Protein AF-A0A329WEV6-F1 (afdb_monomer_lite)

Structure (mmCIF, N/CA/C/O backbone):
data_AF-A0A329WEV6-F1
#
_entry.id   AF-A0A329WEV6-F1
#
loop_
_atom_site.group_PDB
_atom_site.id
_atom_site.type_symbol
_atom_site.label_atom_id
_atom_site.label_alt_id
_atom_site.label_comp_id
_atom_site.label_asym_id
_atom_site.label_entity_id
_atom_site.label_seq_id
_atom_site.pdbx_PDB_ins_code
_atom_site.Cartn_x
_atom_site.Cartn_y
_atom_site.Cartn_z
_atom_site.occupancy
_atom_site.B_iso_or_equiv
_atom_site.auth_seq_id
_atom_site.auth_comp_id
_atom_site.auth_asym_id
_atom_site.auth_atom_id
_atom_site.pdbx_PDB_model_num
ATOM 1 N N . MET A 1 1 ? -54.055 11.109 -38.831 1.00 35.78 1 MET A N 1
ATOM 2 C CA . MET A 1 1 ? -53.259 10.806 -40.047 1.00 35.78 1 MET A CA 1
ATOM 3 C C . MET A 1 1 ? -51.794 11.031 -39.690 1.00 35.78 1 MET A C 1
ATOM 5 O O . MET A 1 1 ? -51.410 12.170 -39.523 1.00 35.78 1 MET A O 1
ATOM 9 N N . VAL A 1 2 ? -51.004 10.052 -39.246 1.00 30.16 2 VAL A N 1
ATOM 10 C CA . VAL A 1 2 ? -50.457 8.870 -39.945 1.00 30.16 2 VAL A CA 1
ATOM 11 C C . VAL A 1 2 ? -49.808 9.211 -41.288 1.00 30.16 2 VAL A C 1
ATOM 13 O O . VAL A 1 2 ? -50.503 9.293 -42.294 1.00 30.16 2 VAL A O 1
ATOM 16 N N . LYS A 1 3 ? -48.469 9.271 -41.303 1.00 30.78 3 LYS A N 1
ATOM 17 C CA . LYS A 1 3 ? -47.645 8.549 -42.285 1.00 30.78 3 LYS A CA 1
ATOM 18 C C . LYS A 1 3 ? -46.279 8.189 -41.686 1.00 30.78 3 LYS A C 1
ATOM 20 O O . LYS A 1 3 ? -45.494 9.046 -41.304 1.00 30.78 3 LYS A O 1
ATOM 25 N N . LYS A 1 4 ? -46.072 6.874 -41.586 1.00 32.97 4 LYS A N 1
ATOM 26 C CA . LYS A 1 4 ? -44.847 6.145 -41.235 1.00 32.97 4 LYS A CA 1
ATOM 27 C C . LYS A 1 4 ? -43.880 6.125 -42.428 1.00 32.97 4 LYS A C 1
ATOM 29 O O . LYS A 1 4 ? -44.335 5.884 -43.539 1.00 32.97 4 LYS A O 1
ATOM 34 N N . TYR A 1 5 ? -42.580 6.200 -42.154 1.00 31.97 5 TYR A N 1
ATOM 35 C CA . TYR A 1 5 ? -41.466 5.633 -42.942 1.00 31.97 5 TYR A CA 1
ATOM 36 C C . TYR A 1 5 ? -40.362 5.323 -41.905 1.00 31.97 5 TYR A C 1
ATOM 38 O O . TYR A 1 5 ? -39.965 6.242 -41.206 1.00 31.97 5 TYR A O 1
ATOM 46 N N . SER A 1 6 ? -39.916 4.111 -41.545 1.00 32.28 6 SER A N 1
ATOM 47 C CA . SER A 1 6 ? -39.669 2.801 -42.181 1.00 32.28 6 SER A CA 1
ATOM 48 C C . SER A 1 6 ? -38.543 2.767 -43.219 1.00 32.28 6 SER A C 1
ATOM 50 O O . SER A 1 6 ? -38.786 3.090 -44.380 1.00 32.28 6 SER A O 1
ATOM 52 N N . LYS A 1 7 ? -37.368 2.274 -42.783 1.00 35.06 7 LYS A N 1
ATOM 53 C CA . LYS A 1 7 ? -36.398 1.362 -43.450 1.00 35.06 7 LYS A CA 1
ATOM 54 C C . LYS A 1 7 ? -35.181 1.235 -42.508 1.00 35.06 7 LYS A C 1
ATOM 56 O O . LYS A 1 7 ? -34.434 2.187 -42.367 1.00 35.06 7 LYS A O 1
ATOM 61 N N . GLN A 1 8 ? -35.094 0.237 -41.623 1.00 32.28 8 GLN A N 1
ATOM 62 C CA . GLN A 1 8 ? -34.493 -1.092 -41.846 1.00 32.28 8 GLN A CA 1
ATOM 63 C C . GLN A 1 8 ? -33.241 -1.074 -42.738 1.00 32.28 8 GLN A C 1
ATOM 65 O O . GLN A 1 8 ? -33.315 -1.353 -43.934 1.00 32.28 8 GLN A O 1
ATOM 70 N N . GLU A 1 9 ? -32.083 -0.808 -42.130 1.00 33.50 9 GLU A N 1
ATOM 71 C CA . GLU A 1 9 ? -30.793 -1.216 -42.684 1.00 33.50 9 GLU A CA 1
ATOM 72 C C . GLU A 1 9 ? -30.528 -2.687 -42.353 1.00 33.50 9 GLU A C 1
ATOM 74 O O . GLU A 1 9 ? -30.531 -3.125 -41.202 1.00 33.50 9 GLU A O 1
ATOM 79 N N . LYS A 1 10 ? -30.348 -3.467 -43.418 1.00 34.59 10 LYS A N 1
ATOM 80 C CA . LYS A 1 10 ? -30.048 -4.894 -43.390 1.00 34.59 10 LYS A CA 1
ATOM 81 C C . LYS A 1 10 ? -28.610 -5.108 -42.914 1.00 34.59 10 LYS A C 1
ATOM 83 O O . LYS A 1 10 ? -27.666 -4.785 -43.632 1.00 34.59 10 LYS A O 1
ATOM 88 N N . GLN A 1 11 ? -28.452 -5.745 -41.756 1.00 31.67 11 GLN A N 1
ATOM 89 C CA . GLN A 1 11 ? -27.198 -6.378 -41.353 1.00 31.67 11 GLN A CA 1
ATOM 90 C C . GLN A 1 11 ? -26.818 -7.466 -42.372 1.00 31.67 11 GLN A C 1
ATOM 92 O O . GLN A 1 11 ? -27.572 -8.413 -42.613 1.00 31.67 11 GLN A O 1
ATOM 97 N N . LYS A 1 12 ? -25.636 -7.334 -42.984 1.00 33.09 12 LYS A N 1
ATOM 98 C CA . LYS A 1 12 ? -25.024 -8.394 -43.794 1.00 33.09 12 LYS A CA 1
ATOM 99 C C . LYS A 1 12 ? -24.548 -9.518 -42.867 1.00 33.09 12 LYS A C 1
ATOM 101 O O . LYS A 1 12 ? -23.649 -9.317 -42.056 1.00 33.09 12 LYS A O 1
ATOM 106 N N . LYS A 1 13 ? -25.151 -10.700 -43.020 1.00 31.22 13 LYS A N 1
ATOM 107 C CA . LYS A 1 13 ? -24.721 -11.967 -42.410 1.00 31.22 13 LYS A CA 1
ATOM 108 C C . LYS A 1 13 ? -23.281 -12.297 -42.832 1.00 31.22 13 LYS A C 1
ATOM 110 O O . LYS A 1 13 ? -22.992 -12.334 -44.027 1.00 31.22 13 LYS A O 1
ATOM 115 N N . ARG A 1 14 ? -22.403 -12.566 -41.859 1.00 31.56 14 ARG A N 1
ATOM 116 C CA . ARG A 1 14 ? -21.125 -13.264 -42.080 1.00 31.56 14 ARG A CA 1
ATOM 117 C C . ARG A 1 14 ? -21.387 -14.779 -42.183 1.00 31.56 14 ARG A C 1
ATOM 119 O O . ARG A 1 14 ? -22.268 -15.261 -41.470 1.00 31.56 14 ARG A O 1
ATOM 126 N N . PRO A 1 15 ? -20.676 -15.523 -43.049 1.00 30.44 15 PRO A N 1
ATOM 127 C CA . PRO A 1 15 ? -20.851 -16.967 -43.176 1.00 30.44 15 PRO A CA 1
ATOM 128 C C . PRO A 1 15 ? -20.329 -17.708 -41.940 1.00 30.44 15 PRO A C 1
ATOM 130 O O . PRO A 1 15 ? -19.272 -17.378 -41.405 1.00 30.44 15 PRO A O 1
ATOM 133 N N . SER A 1 16 ? -21.087 -18.721 -41.528 1.00 31.34 16 SER A N 1
ATOM 134 C CA . SER A 1 16 ? -20.763 -19.719 -40.509 1.00 31.34 16 SER A CA 1
ATOM 135 C C . SER A 1 16 ? -19.510 -20.515 -40.879 1.00 31.34 16 SER A C 1
ATOM 137 O O . SER A 1 16 ? -19.467 -21.109 -41.958 1.00 31.34 16 SER A O 1
ATOM 139 N N . GLN A 1 17 ? -18.526 -20.571 -39.979 1.00 30.55 17 GLN A N 1
ATOM 140 C CA . GLN A 1 17 ? -17.447 -21.555 -40.046 1.00 30.55 17 GLN A CA 1
ATOM 141 C C . GLN A 1 17 ? -17.840 -22.810 -39.264 1.00 30.55 17 GLN A C 1
ATOM 143 O O . GLN A 1 17 ? -18.418 -22.741 -38.183 1.00 30.55 17 GLN A O 1
ATOM 148 N N . SER A 1 18 ? -17.580 -23.938 -39.912 1.00 30.25 18 SER A N 1
ATOM 149 C CA . SER A 1 18 ? -17.935 -25.306 -39.564 1.00 30.25 18 SER A CA 1
ATOM 150 C C . SER A 1 18 ? -17.217 -25.822 -38.319 1.00 30.25 18 SER A C 1
ATOM 152 O O . SER A 1 18 ? -16.017 -25.606 -38.159 1.00 30.25 18 SER A O 1
ATOM 154 N N . ASN A 1 19 ? -17.952 -26.592 -37.516 1.00 29.09 19 ASN A N 1
ATOM 155 C CA . ASN A 1 19 ? -17.422 -27.466 -36.476 1.00 29.09 19 ASN A CA 1
ATOM 156 C C . ASN A 1 19 ? -16.459 -28.489 -37.090 1.00 29.09 19 ASN A C 1
ATOM 158 O O . ASN A 1 19 ? -16.897 -29.356 -37.842 1.00 29.09 19 ASN A O 1
ATOM 162 N N . ASN A 1 20 ? -15.181 -28.408 -36.727 1.00 29.09 20 ASN A N 1
ATOM 163 C CA . ASN A 1 20 ? -14.276 -29.548 -36.770 1.00 29.09 20 ASN A CA 1
ATOM 164 C C . ASN A 1 20 ? -13.894 -29.865 -35.328 1.00 29.09 20 ASN A C 1
ATOM 166 O O . ASN A 1 20 ? -13.098 -29.158 -34.713 1.00 29.09 20 ASN A O 1
ATOM 170 N N . THR A 1 21 ? -14.524 -30.904 -34.796 1.00 28.62 21 THR A N 1
ATOM 171 C CA . THR A 1 21 ? -14.133 -31.587 -33.569 1.00 28.62 21 THR A CA 1
ATOM 172 C C . THR A 1 21 ? -12.785 -32.257 -33.829 1.00 28.62 21 THR A C 1
ATOM 174 O O . THR A 1 21 ? -12.677 -33.087 -34.730 1.00 28.62 21 THR A O 1
ATOM 177 N N . VAL A 1 22 ? -11.757 -31.864 -33.083 1.00 30.06 22 VAL A N 1
ATOM 178 C CA . VAL A 1 22 ? -10.505 -32.614 -32.971 1.00 30.06 22 VAL A CA 1
ATOM 179 C C . VAL A 1 22 ? -10.516 -33.195 -31.566 1.00 30.06 22 VAL A C 1
ATOM 181 O O . VAL A 1 22 ? -10.510 -32.445 -30.592 1.00 30.06 22 VAL A O 1
ATOM 184 N N . GLU A 1 23 ? -10.634 -34.516 -31.482 1.00 29.92 23 GLU A N 1
ATOM 185 C CA . GLU A 1 23 ? -10.396 -35.269 -30.254 1.00 29.92 23 GLU A CA 1
ATOM 186 C C . GLU A 1 23 ? -8.912 -35.112 -29.904 1.00 29.92 23 GLU A C 1
ATOM 188 O O . GLU A 1 23 ? -8.042 -35.397 -30.729 1.00 29.92 23 GLU A O 1
ATOM 193 N N . HIS A 1 24 ? -8.634 -34.581 -28.716 1.00 32.16 24 HIS A N 1
ATOM 194 C CA . HIS A 1 24 ? -7.302 -34.567 -28.132 1.00 32.16 24 HIS A CA 1
ATOM 195 C C . HIS A 1 24 ? -7.329 -35.481 -26.914 1.00 32.16 24 HIS A C 1
ATOM 197 O O . HIS A 1 24 ? -8.137 -35.276 -26.010 1.00 32.16 24 HIS A O 1
ATOM 203 N N . ASP A 1 25 ? -6.465 -36.491 -26.956 1.00 31.89 25 ASP A N 1
ATOM 204 C CA . ASP A 1 25 ? -6.211 -37.435 -25.879 1.00 31.89 25 ASP A CA 1
ATOM 205 C C . ASP A 1 25 ? -5.875 -36.681 -24.581 1.00 31.89 25 ASP A C 1
ATOM 207 O O . ASP A 1 25 ? -5.007 -35.803 -24.556 1.00 31.89 25 ASP A O 1
ATOM 211 N N . GLU A 1 26 ? -6.608 -37.003 -23.514 1.00 32.75 26 GLU A N 1
ATOM 212 C CA . GLU A 1 26 ? -6.380 -36.502 -22.160 1.00 32.75 26 GLU A CA 1
ATOM 213 C C . GLU A 1 26 ? -5.089 -37.126 -21.606 1.00 32.75 26 GLU A C 1
ATOM 215 O O . GLU A 1 26 ? -5.100 -38.222 -21.051 1.00 32.75 26 GLU A O 1
ATOM 220 N N . GLU A 1 27 ? -3.957 -36.439 -21.769 1.00 35.06 27 GLU A N 1
ATOM 221 C CA . GLU A 1 27 ? -2.810 -36.636 -20.881 1.00 35.06 27 GLU A CA 1
ATOM 222 C C . GLU A 1 27 ? -3.043 -35.837 -19.591 1.00 35.06 27 GLU A C 1
ATOM 224 O O . GLU A 1 27 ? -3.355 -34.646 -19.634 1.00 35.06 27 GLU A O 1
ATOM 229 N N . ASP A 1 28 ? -2.912 -36.525 -18.454 1.00 36.97 28 ASP A N 1
ATOM 230 C CA . ASP A 1 28 ? -3.138 -36.054 -17.085 1.00 36.97 28 ASP A CA 1
ATOM 231 C C . ASP A 1 28 ? -2.521 -34.669 -16.797 1.00 36.97 28 ASP A C 1
ATOM 233 O O . ASP A 1 28 ? -1.343 -34.531 -16.453 1.00 36.97 28 ASP A O 1
ATOM 237 N N . ILE A 1 29 ? -3.347 -33.623 -16.878 1.00 33.00 29 ILE A N 1
ATOM 238 C CA . ILE A 1 29 ? -3.034 -32.290 -16.355 1.00 33.00 29 ILE A CA 1
ATOM 239 C C . ILE A 1 29 ? -3.432 -32.281 -14.869 1.00 33.00 29 ILE A C 1
ATOM 241 O O . ILE A 1 29 ? -4.598 -32.547 -14.567 1.00 33.00 29 ILE A O 1
ATOM 245 N N . PRO A 1 30 ? -2.522 -31.959 -13.927 1.00 36.28 30 PRO A N 1
ATOM 246 C CA . PRO A 1 30 ? -2.854 -31.888 -12.507 1.00 36.28 30 PRO A CA 1
ATOM 247 C C . PRO A 1 30 ? -4.032 -30.936 -12.252 1.00 36.28 30 PRO A C 1
ATOM 249 O O . PRO A 1 30 ? -4.066 -29.821 -12.776 1.00 36.28 30 PRO A O 1
ATOM 252 N N . ASP A 1 31 ? -4.995 -31.397 -11.450 1.00 35.66 31 ASP A N 1
ATOM 253 C CA . ASP A 1 31 ? -6.270 -30.737 -11.152 1.00 35.66 31 ASP A CA 1
ATOM 254 C C . ASP A 1 31 ? -6.053 -29.292 -10.653 1.00 35.66 31 ASP A C 1
ATOM 256 O O . ASP A 1 31 ? -5.634 -29.035 -9.524 1.00 35.66 31 ASP A O 1
ATOM 260 N N . ASN A 1 32 ? -6.369 -28.323 -11.517 1.00 45.91 32 ASN A N 1
ATOM 261 C CA . ASN A 1 32 ? -6.196 -26.874 -11.334 1.00 45.91 32 ASN A CA 1
ATOM 262 C C . ASN A 1 32 ? -7.063 -26.269 -10.200 1.00 45.91 32 ASN A C 1
ATOM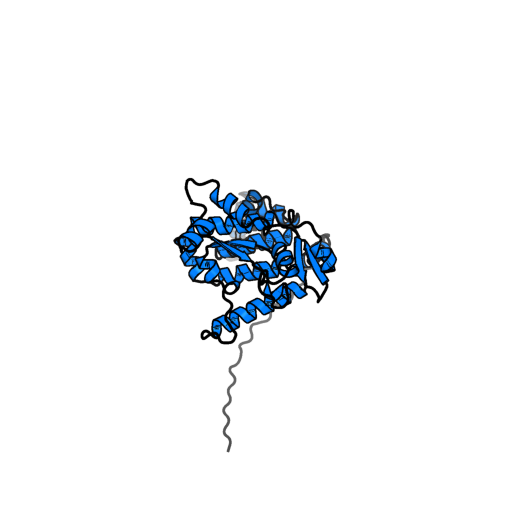 264 O O . ASN A 1 32 ? -7.163 -25.048 -10.053 1.00 45.91 32 ASN A O 1
ATOM 268 N N . LYS A 1 33 ? -7.728 -27.108 -9.398 1.00 35.94 33 LYS A N 1
ATOM 269 C CA . LYS A 1 33 ? -8.556 -26.699 -8.256 1.00 35.94 33 LYS A CA 1
ATOM 270 C C . LYS A 1 33 ? -7.746 -26.214 -7.058 1.00 35.94 33 LYS A C 1
ATOM 272 O O . LYS A 1 33 ? -8.251 -25.379 -6.312 1.00 35.94 33 LYS A O 1
ATOM 277 N N . GLU A 1 34 ? -6.511 -26.678 -6.880 1.00 36.91 34 GLU A N 1
ATOM 278 C CA . GLU A 1 34 ? -5.668 -26.224 -5.764 1.00 36.91 34 GLU A CA 1
ATOM 279 C C . GLU A 1 34 ? -5.184 -24.778 -5.972 1.00 36.91 34 GLU A C 1
ATOM 281 O O . GLU A 1 34 ? -5.236 -23.968 -5.049 1.00 36.91 34 GLU A O 1
ATOM 286 N N . ILE A 1 35 ? -4.868 -24.401 -7.216 1.00 38.81 35 ILE A N 1
ATOM 287 C CA . ILE A 1 35 ? -4.428 -23.043 -7.584 1.00 38.81 35 ILE A CA 1
ATOM 288 C C . ILE A 1 35 ? -5.598 -22.043 -7.549 1.00 38.81 35 ILE A C 1
ATOM 290 O O . ILE A 1 35 ? -5.441 -20.895 -7.134 1.00 38.81 35 ILE A O 1
ATOM 294 N N . MET A 1 36 ? -6.809 -22.474 -7.919 1.00 31.97 36 MET A N 1
ATOM 295 C CA . MET A 1 36 ? -8.004 -21.618 -7.865 1.00 31.97 36 MET A CA 1
ATOM 296 C C . MET A 1 36 ? -8.501 -21.344 -6.436 1.00 31.97 36 MET A C 1
ATOM 298 O O . MET A 1 36 ? -9.168 -20.332 -6.213 1.00 31.97 36 MET A O 1
ATOM 302 N N . ASN A 1 37 ? -8.153 -22.189 -5.460 1.00 34.38 37 ASN A N 1
ATOM 303 C CA . ASN A 1 37 ? -8.462 -21.934 -4.050 1.00 34.38 37 ASN A CA 1
ATOM 304 C C . ASN A 1 37 ? -7.561 -20.851 -3.428 1.00 34.38 37 ASN A C 1
ATOM 306 O O . ASN A 1 37 ? -7.990 -20.180 -2.488 1.00 34.38 37 ASN A O 1
ATOM 310 N N . GLU A 1 38 ? -6.363 -20.607 -3.969 1.00 38.62 38 GLU A N 1
ATOM 311 C CA . GLU A 1 38 ? -5.462 -19.555 -3.471 1.00 38.62 38 GLU A CA 1
ATOM 312 C C . GLU A 1 38 ? -5.869 -18.142 -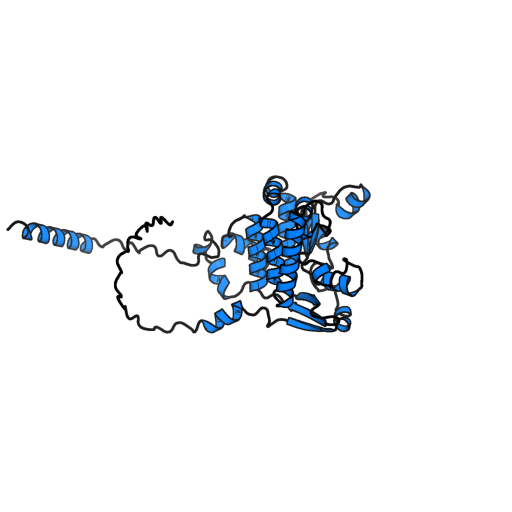3.925 1.00 38.62 38 GLU A C 1
ATOM 314 O O . GLU A 1 38 ? -5.645 -17.173 -3.201 1.00 38.62 38 GLU A O 1
ATOM 319 N N . ILE A 1 39 ? -6.575 -18.008 -5.054 1.00 41.41 39 ILE A N 1
ATOM 320 C CA . ILE A 1 39 ? -7.017 -16.707 -5.602 1.00 41.41 39 ILE A CA 1
ATOM 321 C C . ILE A 1 39 ? -8.184 -16.095 -4.783 1.00 41.41 39 ILE A C 1
ATOM 323 O O . ILE A 1 39 ? -8.513 -14.915 -4.911 1.00 41.41 39 ILE A O 1
ATOM 327 N N . GLY A 1 40 ? -8.798 -16.870 -3.880 1.00 37.88 40 GLY A N 1
ATOM 328 C CA . GLY A 1 40 ? -9.881 -16.433 -2.986 1.00 37.88 40 GLY A CA 1
ATOM 329 C C . GLY A 1 40 ? -9.534 -16.389 -1.492 1.00 37.88 40 GLY A C 1
ATOM 330 O O . GLY A 1 40 ? -10.401 -16.056 -0.682 1.00 37.88 40 GLY A O 1
ATOM 331 N N . ALA A 1 41 ? -8.300 -16.715 -1.095 1.00 40.28 41 ALA A N 1
ATOM 332 C CA . ALA A 1 41 ? -7.957 -17.079 0.287 1.00 40.28 41 ALA A CA 1
ATOM 333 C C . ALA A 1 41 ? -7.740 -15.909 1.274 1.00 40.28 41 ALA A C 1
ATOM 335 O O . ALA A 1 41 ? -7.266 -16.128 2.389 1.00 40.28 41 ALA A O 1
ATOM 336 N N . SER A 1 42 ? -8.143 -14.676 0.946 1.00 45.69 42 SER A N 1
ATOM 337 C CA . SER A 1 42 ? -8.050 -13.531 1.877 1.00 45.69 42 SER A CA 1
ATOM 338 C C . SER A 1 42 ? -8.849 -13.739 3.181 1.00 45.69 42 SER A C 1
ATOM 340 O O . SER A 1 42 ? -8.562 -13.087 4.184 1.00 45.69 42 SER A O 1
ATOM 342 N N . ALA A 1 43 ? -9.814 -14.668 3.208 1.00 45.38 43 ALA A N 1
ATOM 343 C CA . ALA A 1 43 ? -10.602 -14.976 4.403 1.00 45.38 43 ALA A CA 1
ATOM 344 C C . ALA A 1 43 ? -9.912 -15.937 5.396 1.00 45.38 43 ALA A C 1
ATOM 346 O O . ALA A 1 43 ? -10.297 -15.963 6.566 1.00 45.38 43 ALA A O 1
ATOM 347 N N . VAL A 1 44 ? -8.910 -16.718 4.966 1.00 51.69 44 VAL A N 1
ATOM 348 C CA . VAL A 1 44 ? -8.357 -17.835 5.765 1.00 51.69 44 VAL A CA 1
ATOM 349 C C . VAL A 1 44 ? -7.399 -17.351 6.864 1.00 51.69 44 VAL A C 1
ATOM 351 O O . VAL A 1 44 ? -7.294 -17.987 7.908 1.00 51.69 44 VAL A O 1
ATOM 354 N N . ASN A 1 45 ? -6.788 -16.173 6.697 1.00 76.00 45 ASN A N 1
ATOM 355 C CA . ASN A 1 45 ? -5.808 -15.615 7.637 1.00 76.00 45 ASN A CA 1
ATOM 356 C C . ASN A 1 45 ? -6.349 -14.397 8.399 1.00 76.00 45 ASN A C 1
ATOM 358 O O . ASN A 1 45 ? -5.711 -13.344 8.458 1.00 76.00 45 ASN A O 1
ATOM 362 N N . SER A 1 46 ? -7.556 -14.516 8.957 1.00 84.69 46 SER A N 1
ATOM 363 C CA . SER A 1 46 ? -8.143 -13.461 9.785 1.00 84.69 46 SER A CA 1
ATOM 364 C C . SER A 1 46 ? -8.451 -13.936 11.203 1.00 84.69 46 SER A C 1
ATOM 366 O O . SER A 1 46 ? -8.881 -15.066 11.429 1.00 84.69 46 SER A O 1
ATOM 368 N N . LYS A 1 47 ? -8.226 -13.055 12.181 1.00 89.75 47 LYS A N 1
ATOM 369 C CA . LYS A 1 47 ? -8.527 -13.285 13.594 1.00 89.75 47 LYS A CA 1
ATOM 370 C C . LYS A 1 47 ? -9.402 -12.163 14.125 1.00 89.75 47 LYS A C 1
ATOM 372 O O . LYS A 1 47 ? -9.049 -10.989 14.032 1.00 89.75 47 LYS A O 1
ATOM 377 N N . LYS A 1 48 ? -10.512 -12.540 14.751 1.00 91.25 48 LYS A N 1
ATOM 378 C CA . LYS A 1 48 ? -11.389 -11.621 15.478 1.00 91.25 48 LYS A CA 1
ATOM 379 C C . LYS A 1 48 ? -11.027 -11.585 16.956 1.00 91.25 48 LYS A C 1
ATOM 381 O O . LYS A 1 48 ? -10.621 -12.599 17.526 1.00 91.25 48 LYS A O 1
ATOM 386 N N . MET A 1 49 ? -11.173 -10.422 17.574 1.00 92.62 49 MET A N 1
ATOM 387 C CA . MET A 1 49 ? -11.023 -10.240 19.016 1.00 92.62 49 MET A CA 1
ATOM 388 C C . MET A 1 49 ? -11.842 -9.051 19.506 1.00 92.62 49 MET A C 1
ATOM 390 O O . MET A 1 49 ? -12.295 -8.223 18.712 1.00 92.62 49 MET A O 1
ATOM 394 N N . THR A 1 50 ? -12.019 -8.956 20.822 1.00 93.44 50 THR A N 1
ATOM 395 C CA . THR A 1 50 ? -12.682 -7.795 21.412 1.00 93.44 50 THR A CA 1
ATOM 396 C C . THR A 1 50 ? -11.796 -6.555 21.290 1.00 93.44 50 THR A C 1
ATOM 398 O O . THR A 1 50 ? -10.566 -6.646 21.260 1.00 93.44 50 THR A O 1
ATOM 401 N N . VAL A 1 51 ? -12.411 -5.371 21.266 1.00 88.94 51 VAL A N 1
ATOM 402 C CA . VAL A 1 51 ? -11.671 -4.100 21.352 1.00 88.94 51 VAL A CA 1
ATOM 403 C C . VAL A 1 51 ? -10.793 -4.061 22.607 1.00 88.94 51 VAL A C 1
ATOM 405 O O . VAL A 1 51 ? -9.669 -3.571 22.543 1.00 88.94 51 VAL A O 1
ATOM 408 N N . GLN A 1 52 ? -11.268 -4.602 23.732 1.00 90.69 52 GLN A N 1
ATOM 409 C CA . GLN A 1 52 ? -10.507 -4.606 24.979 1.00 90.69 52 GLN A CA 1
ATOM 410 C C . GLN A 1 52 ? -9.228 -5.441 24.856 1.00 90.69 52 GLN A C 1
ATOM 412 O O . GLN A 1 52 ? -8.158 -4.948 25.207 1.00 90.69 52 GLN A O 1
ATOM 417 N N . ASP A 1 53 ? -9.317 -6.650 24.299 1.00 90.06 53 ASP A N 1
ATOM 418 C CA . ASP A 1 53 ? -8.150 -7.508 24.067 1.00 90.06 53 ASP A CA 1
ATOM 419 C C . ASP A 1 53 ? -7.180 -6.851 23.082 1.00 90.06 53 ASP A C 1
ATOM 421 O O . ASP A 1 53 ? -5.974 -6.787 23.323 1.00 90.06 53 ASP A O 1
ATOM 425 N N . PHE A 1 54 ? -7.708 -6.276 22.000 1.00 87.81 54 PHE A N 1
ATOM 426 C CA . PHE A 1 54 ? -6.909 -5.571 21.003 1.00 87.81 54 PHE A CA 1
ATOM 427 C C . PHE A 1 54 ? -6.102 -4.411 21.603 1.00 87.81 54 PHE A C 1
ATOM 429 O O . PHE A 1 54 ? -4.929 -4.227 21.277 1.00 87.81 54 PHE A O 1
ATOM 436 N N . LEU A 1 55 ? -6.692 -3.647 22.528 1.00 87.00 55 LEU A N 1
ATOM 437 C CA . LEU A 1 55 ? -6.018 -2.535 23.204 1.00 87.00 55 LEU A CA 1
ATOM 438 C C . LEU A 1 55 ? -4.842 -2.977 24.091 1.00 87.00 55 LEU A C 1
ATOM 440 O O . LEU A 1 55 ? -3.989 -2.140 24.401 1.00 87.00 55 LEU A O 1
ATOM 444 N N . THR A 1 56 ? -4.789 -4.256 24.478 1.00 86.12 56 THR A N 1
ATOM 445 C CA . THR A 1 56 ? -3.698 -4.847 25.273 1.00 86.12 56 THR A CA 1
ATOM 446 C C . THR A 1 56 ? -2.552 -5.417 24.438 1.00 86.12 56 THR A C 1
ATOM 448 O O . THR A 1 56 ? -1.510 -5.754 24.999 1.00 86.12 56 THR A O 1
ATOM 451 N N . LEU A 1 57 ? -2.703 -5.504 23.109 1.00 80.56 57 LEU A N 1
ATOM 452 C CA . LEU A 1 57 ? -1.636 -5.986 22.233 1.00 80.56 57 LEU A CA 1
ATOM 453 C C . LEU A 1 57 ? -0.413 -5.064 22.286 1.00 80.56 57 LEU A C 1
ATOM 455 O O . LEU A 1 57 ? -0.533 -3.834 22.293 1.00 80.56 57 LEU A O 1
ATOM 459 N N . ASN A 1 58 ? 0.776 -5.672 22.277 1.00 71.12 58 ASN A N 1
ATOM 460 C CA . ASN A 1 58 ? 2.027 -4.934 22.176 1.00 71.12 58 ASN A CA 1
ATOM 461 C C . ASN A 1 58 ? 2.143 -4.299 20.782 1.00 71.12 58 ASN A C 1
ATOM 463 O O . ASN A 1 58 ? 2.231 -4.999 19.776 1.00 71.12 58 ASN A O 1
ATOM 467 N N . LYS A 1 59 ? 2.158 -2.967 20.741 1.00 68.19 59 LYS A N 1
ATOM 468 C CA . LYS A 1 59 ? 2.155 -2.162 19.511 1.00 68.19 59 LYS A CA 1
ATOM 469 C C . LYS A 1 59 ? 3.554 -2.007 18.913 1.00 68.19 59 LYS A C 1
ATOM 471 O O . LYS A 1 59 ? 3.669 -1.685 17.734 1.00 68.19 59 LYS A O 1
ATOM 476 N N . ASP A 1 60 ? 4.597 -2.268 19.699 1.00 56.78 60 ASP A N 1
ATOM 477 C CA . ASP A 1 60 ? 5.988 -1.978 19.332 1.00 56.78 60 ASP A CA 1
ATOM 478 C C . ASP A 1 60 ? 6.517 -2.911 18.231 1.00 56.78 60 ASP A C 1
ATOM 480 O O . ASP A 1 60 ? 7.446 -2.558 17.509 1.00 56.78 60 ASP A O 1
ATOM 484 N N . ASN A 1 61 ? 5.876 -4.070 18.036 1.00 48.88 61 ASN A N 1
ATOM 485 C CA . ASN A 1 61 ? 6.265 -5.067 17.033 1.00 48.88 61 ASN A CA 1
ATOM 486 C C . ASN A 1 61 ? 5.383 -5.067 15.773 1.00 48.88 61 ASN A C 1
ATOM 488 O O . ASN A 1 61 ? 5.579 -5.901 14.892 1.00 48.88 61 ASN A O 1
ATOM 492 N N . ILE A 1 62 ? 4.400 -4.167 15.667 1.00 53.97 62 ILE A N 1
ATOM 493 C CA . ILE A 1 62 ? 3.311 -4.301 14.690 1.00 53.97 62 ILE A CA 1
ATOM 494 C C . ILE A 1 62 ? 3.333 -3.139 13.692 1.00 53.97 62 ILE A C 1
ATOM 496 O O . ILE A 1 62 ? 2.440 -2.304 13.667 1.00 53.97 62 ILE A O 1
ATOM 500 N N . GLY A 1 63 ? 4.357 -3.134 12.835 1.00 46.25 63 GLY A N 1
ATOM 501 C CA . GLY A 1 63 ? 4.380 -2.497 11.510 1.00 46.25 63 GLY A CA 1
ATOM 502 C C . GLY A 1 63 ? 4.114 -0.981 11.396 1.00 46.25 63 GLY A C 1
ATOM 503 O O . GLY A 1 63 ? 3.041 -0.487 11.712 1.00 46.25 63 GLY A O 1
ATOM 504 N N . ALA A 1 64 ? 5.065 -0.276 10.771 1.00 46.38 64 ALA A N 1
ATOM 505 C CA . ALA A 1 64 ? 5.042 1.093 10.218 1.00 46.38 64 ALA A CA 1
ATOM 506 C C . ALA A 1 64 ? 4.664 2.277 11.137 1.00 46.38 64 ALA A C 1
ATOM 508 O O . ALA A 1 64 ? 5.374 3.284 11.149 1.00 46.38 64 ALA A O 1
ATOM 509 N N . HIS A 1 65 ? 3.587 2.211 11.918 1.00 43.72 65 HIS A N 1
ATOM 510 C CA . HIS A 1 65 ? 3.084 3.389 12.635 1.00 43.72 65 HIS A CA 1
ATOM 511 C C . HIS A 1 65 ? 3.856 3.714 13.917 1.00 43.72 65 HIS A C 1
ATOM 513 O O . HIS A 1 65 ? 4.009 4.886 14.256 1.00 43.72 65 HIS A O 1
ATOM 519 N N . GLY A 1 66 ? 4.483 2.720 14.556 1.00 46.88 66 GLY A N 1
ATOM 520 C CA . GLY A 1 66 ? 5.423 2.963 15.663 1.00 46.88 66 GLY A CA 1
ATOM 521 C C . GLY A 1 66 ? 6.625 3.842 15.277 1.00 46.88 66 GLY A C 1
ATOM 522 O O . GLY A 1 66 ? 7.388 4.274 16.135 1.00 46.88 66 GLY A O 1
ATOM 523 N N . TYR A 1 67 ? 6.789 4.141 13.985 1.00 52.72 67 TYR A N 1
ATOM 524 C CA . TYR A 1 67 ? 8.052 4.553 13.409 1.00 52.72 67 TYR A CA 1
ATOM 525 C C . TYR A 1 67 ? 7.920 5.593 12.299 1.00 52.72 67 TYR A C 1
ATOM 527 O O . TYR A 1 67 ? 8.789 5.653 11.442 1.00 52.72 67 TYR A O 1
ATOM 535 N N . ARG A 1 68 ? 6.927 6.496 12.321 1.00 64.62 68 ARG A N 1
ATOM 536 C CA . ARG A 1 68 ? 6.969 7.685 11.435 1.00 64.62 68 ARG A CA 1
ATOM 537 C C . ARG A 1 68 ? 8.344 8.365 11.498 1.00 64.62 68 ARG A C 1
ATOM 539 O O . ARG A 1 68 ? 8.915 8.716 10.469 1.00 64.62 68 ARG A O 1
ATOM 546 N N . GLN A 1 69 ? 8.865 8.516 12.717 1.00 65.19 69 GLN A N 1
ATOM 547 C CA . GLN A 1 69 ? 10.186 9.080 12.946 1.00 65.19 69 GLN A CA 1
ATOM 548 C C . GLN A 1 69 ? 11.302 8.139 12.494 1.00 65.19 69 GLN A C 1
ATOM 550 O O . GLN A 1 69 ? 12.227 8.620 11.863 1.00 65.19 69 GLN A O 1
ATOM 555 N N . ASN A 1 70 ? 11.228 6.830 12.747 1.00 71.81 70 ASN A N 1
ATOM 556 C CA . ASN A 1 70 ? 12.312 5.924 12.349 1.00 71.81 70 ASN A CA 1
ATOM 557 C C . ASN A 1 70 ? 12.354 5.675 10.844 1.00 71.81 70 ASN A C 1
ATOM 559 O O . ASN A 1 70 ? 13.430 5.485 10.301 1.00 71.81 70 ASN A O 1
ATOM 563 N N . GLU A 1 71 ? 11.213 5.698 10.166 1.00 78.56 71 GLU A N 1
ATOM 564 C CA . GLU A 1 71 ? 11.144 5.612 8.715 1.00 78.56 71 GLU A CA 1
ATOM 565 C C . GLU A 1 71 ? 11.667 6.896 8.079 1.00 78.56 71 GLU A C 1
ATOM 567 O O . GLU A 1 71 ? 12.477 6.847 7.160 1.00 78.56 71 GLU A O 1
ATOM 572 N N . SER A 1 72 ? 11.288 8.055 8.626 1.00 74.06 72 SER A N 1
ATOM 573 C CA . SER A 1 72 ? 11.938 9.315 8.273 1.00 74.06 72 SER A CA 1
ATOM 574 C C . SER A 1 72 ? 13.450 9.228 8.522 1.00 74.06 72 SER A C 1
ATOM 576 O O . SER A 1 72 ? 14.234 9.545 7.637 1.00 74.06 72 SER A O 1
ATOM 578 N N . ASP A 1 73 ? 13.884 8.766 9.694 1.00 74.44 73 ASP A N 1
ATOM 579 C CA . ASP A 1 73 ? 15.301 8.657 10.040 1.00 74.44 73 ASP A CA 1
ATOM 580 C C . ASP A 1 73 ? 16.031 7.695 9.092 1.00 74.44 73 ASP A C 1
ATOM 582 O O . ASP A 1 73 ? 17.106 8.045 8.625 1.00 74.44 73 ASP A O 1
ATOM 586 N N . ARG A 1 74 ? 15.435 6.554 8.720 1.00 82.19 74 ARG A N 1
ATOM 587 C CA . ARG A 1 74 ? 15.978 5.593 7.744 1.00 82.19 74 ARG A CA 1
ATOM 588 C C . ARG A 1 74 ? 16.157 6.219 6.364 1.00 82.19 74 ARG A C 1
ATOM 590 O O . ARG A 1 74 ? 17.176 6.001 5.717 1.00 82.19 74 ARG A O 1
ATOM 597 N N . LEU A 1 75 ? 15.169 6.984 5.905 1.00 79.88 75 LEU A N 1
ATOM 598 C CA . LEU A 1 75 ? 15.216 7.637 4.599 1.00 79.88 75 LEU A CA 1
ATOM 599 C C . LEU A 1 75 ? 16.265 8.759 4.558 1.00 79.88 75 LEU A C 1
ATOM 601 O O . LEU A 1 75 ? 16.866 8.990 3.514 1.00 79.88 75 LEU A O 1
ATOM 605 N N . PHE A 1 76 ? 16.512 9.438 5.682 1.00 74.75 76 PHE A N 1
ATOM 606 C CA . PHE A 1 76 ? 17.446 10.566 5.768 1.00 74.75 76 PHE A CA 1
ATOM 607 C C . PHE A 1 76 ? 18.815 10.217 6.391 1.00 74.75 76 PHE A C 1
ATOM 609 O O . PHE A 1 76 ? 19.653 11.108 6.509 1.00 74.75 76 PHE A O 1
ATOM 616 N N . SER A 1 77 ? 19.081 8.966 6.796 1.00 65.38 77 SER A N 1
ATOM 617 C CA . SER A 1 77 ? 20.316 8.602 7.519 1.00 65.38 77 SER A CA 1
ATOM 618 C C . SER A 1 77 ? 21.564 8.471 6.643 1.00 65.38 77 SER A C 1
ATOM 620 O O . SER A 1 77 ? 22.664 8.492 7.187 1.00 65.38 77 SER A O 1
ATOM 622 N N . ASN A 1 78 ? 21.416 8.330 5.321 1.00 54.75 78 ASN A N 1
ATOM 623 C CA . ASN A 1 78 ? 22.531 8.027 4.410 1.00 54.75 78 ASN A CA 1
ATOM 624 C C . ASN A 1 78 ? 22.953 9.185 3.490 1.00 54.75 78 ASN A C 1
ATOM 626 O O . ASN A 1 78 ? 23.881 9.010 2.706 1.00 54.75 78 ASN A O 1
ATOM 630 N N . GLU A 1 79 ? 22.328 10.361 3.583 1.00 52.22 79 GLU A N 1
ATOM 631 C CA . GLU A 1 79 ? 22.724 11.528 2.787 1.00 52.22 79 GLU A CA 1
ATOM 632 C C . GLU A 1 79 ? 23.099 12.705 3.687 1.00 52.22 79 GLU A C 1
ATOM 634 O O . GLU A 1 79 ? 22.312 13.177 4.514 1.00 52.22 79 GLU A O 1
ATOM 639 N N . ASP A 1 80 ? 24.326 13.192 3.502 1.00 44.44 80 ASP A N 1
ATOM 640 C CA . ASP A 1 80 ? 24.830 14.417 4.102 1.00 44.44 80 ASP A CA 1
ATOM 641 C C . ASP A 1 80 ? 23.801 15.558 3.980 1.00 44.44 80 ASP A C 1
ATOM 643 O O . ASP A 1 80 ? 23.532 16.092 2.905 1.00 44.44 80 ASP A O 1
ATOM 647 N N . LYS A 1 81 ? 23.296 16.004 5.136 1.00 45.38 81 LYS A N 1
ATOM 648 C CA . LYS A 1 81 ? 22.644 17.311 5.346 1.00 45.38 81 LYS A CA 1
ATOM 649 C C . LYS A 1 81 ? 21.238 17.522 4.765 1.00 45.38 81 LYS A C 1
ATOM 651 O O . LYS A 1 81 ? 20.871 18.677 4.528 1.00 45.38 81 LYS A O 1
ATOM 656 N N . ILE A 1 82 ? 20.369 16.513 4.702 1.00 49.31 82 ILE A N 1
ATOM 657 C CA . ILE A 1 82 ? 18.927 16.817 4.770 1.00 49.31 82 ILE A CA 1
ATOM 658 C C . ILE A 1 82 ? 18.559 16.980 6.249 1.00 49.31 82 ILE A C 1
ATOM 660 O O . ILE A 1 82 ? 18.321 16.013 6.966 1.00 49.31 82 ILE A O 1
ATOM 664 N N . LEU A 1 83 ? 18.574 18.227 6.740 1.00 45.44 83 LEU A N 1
ATOM 665 C CA . LEU A 1 83 ? 18.068 18.584 8.076 1.00 45.44 83 LEU A CA 1
ATOM 666 C C . LEU A 1 83 ? 16.755 17.841 8.333 1.00 45.44 83 LEU A C 1
ATOM 668 O O . LEU A 1 83 ? 15.864 17.980 7.501 1.00 45.44 83 LEU A O 1
ATOM 672 N N . ARG A 1 84 ? 16.638 17.108 9.459 1.00 53.06 84 ARG A N 1
ATOM 673 C CA . ARG A 1 84 ? 15.399 16.447 9.926 1.00 53.06 84 ARG A CA 1
ATOM 674 C C . ARG A 1 84 ? 14.231 17.421 9.772 1.00 53.06 84 ARG A C 1
ATOM 676 O O . ARG A 1 84 ? 14.016 18.308 10.600 1.00 53.06 84 ARG A O 1
ATOM 683 N N . TYR A 1 85 ? 13.547 17.324 8.638 1.00 53.12 85 TYR A N 1
ATOM 684 C CA . TYR A 1 85 ? 12.819 18.473 8.117 1.00 53.12 85 TYR A CA 1
ATOM 685 C C . TYR A 1 85 ? 11.484 18.617 8.840 1.00 53.12 85 TYR A C 1
ATOM 687 O O . TYR A 1 85 ? 11.000 19.726 9.000 1.00 53.12 85 TYR A O 1
ATOM 695 N N . TYR A 1 86 ? 10.912 17.526 9.352 1.00 49.22 86 TYR A N 1
ATOM 696 C CA . TYR A 1 86 ? 9.587 17.561 9.962 1.00 49.22 86 TYR A CA 1
ATOM 697 C C . TYR A 1 86 ? 9.510 18.506 11.176 1.00 49.22 86 TYR A C 1
ATOM 699 O O . TYR A 1 86 ? 8.656 19.393 11.216 1.00 49.22 86 TYR A O 1
ATOM 707 N N . ASP A 1 87 ? 10.454 18.399 12.114 1.00 52.25 87 ASP A N 1
ATOM 708 C CA . ASP A 1 87 ? 10.464 19.241 13.316 1.00 52.25 87 ASP A CA 1
ATOM 709 C C . ASP A 1 87 ? 10.975 20.654 13.044 1.00 52.25 87 ASP A C 1
ATOM 711 O O . ASP A 1 87 ? 10.472 21.619 13.624 1.00 52.25 87 ASP A O 1
ATOM 715 N N . LYS A 1 88 ? 11.955 20.803 12.145 1.00 49.31 88 LYS A N 1
ATOM 716 C CA . LYS A 1 88 ? 12.504 22.119 11.811 1.00 49.31 88 LYS A CA 1
ATOM 717 C C . LYS A 1 88 ? 11.564 22.928 10.926 1.00 49.31 88 LYS A C 1
ATOM 719 O O . LYS A 1 88 ? 11.375 24.104 11.174 1.00 49.31 88 LYS A O 1
ATOM 724 N N . ALA A 1 89 ? 10.911 22.320 9.947 1.00 56.94 89 ALA A N 1
ATOM 725 C CA . ALA A 1 89 ? 9.978 23.023 9.080 1.00 56.94 89 ALA A CA 1
ATOM 726 C C . ALA A 1 89 ? 8.709 23.433 9.812 1.00 56.94 89 ALA A C 1
ATOM 728 O O . ALA A 1 89 ? 8.254 24.557 9.639 1.00 56.94 89 ALA A O 1
ATOM 729 N N . LYS A 1 90 ? 8.203 22.592 10.721 1.00 55.62 90 LYS A N 1
ATOM 730 C CA . LYS A 1 90 ? 7.107 22.992 11.606 1.00 55.62 90 LYS A CA 1
ATOM 731 C C . LYS A 1 90 ? 7.499 24.179 12.499 1.00 55.62 90 LYS A C 1
ATOM 733 O O . LYS A 1 90 ? 6.671 25.059 12.708 1.00 55.62 90 LYS A O 1
ATOM 738 N N . LYS A 1 91 ? 8.749 24.228 12.983 1.00 58.59 91 LYS A N 1
ATOM 739 C CA . LYS A 1 91 ? 9.303 25.373 13.734 1.00 58.59 91 LYS A CA 1
ATOM 740 C C . LYS A 1 91 ? 9.537 26.613 12.859 1.00 58.59 91 LYS A C 1
ATOM 742 O O . LYS A 1 91 ? 9.272 27.719 13.309 1.00 58.59 91 LYS A O 1
ATOM 747 N N . ASP A 1 92 ? 9.955 26.425 11.611 1.00 60.12 92 ASP A N 1
ATOM 748 C CA . ASP A 1 92 ? 10.293 27.487 10.653 1.00 60.12 92 ASP A CA 1
ATOM 749 C C . ASP A 1 92 ? 9.089 27.918 9.781 1.00 60.12 92 ASP A C 1
ATOM 751 O O . ASP A 1 92 ? 9.253 28.679 8.827 1.00 60.12 92 ASP A O 1
ATOM 755 N N . GLY A 1 93 ? 7.883 27.392 10.037 1.00 58.97 93 GLY A N 1
ATOM 756 C CA . GLY A 1 93 ? 6.680 27.636 9.226 1.00 58.97 93 GLY A CA 1
ATOM 757 C C . GLY A 1 93 ? 6.729 27.064 7.798 1.00 58.97 93 GLY A C 1
ATOM 758 O O . GLY A 1 93 ? 5.897 27.412 6.960 1.00 58.97 93 GLY A O 1
ATOM 759 N N . LYS A 1 94 ? 7.694 26.192 7.497 1.00 64.81 94 LYS A N 1
ATOM 760 C CA . LYS A 1 94 ? 7.856 25.521 6.201 1.00 64.81 94 LYS A CA 1
ATOM 761 C C . LYS A 1 94 ? 7.116 24.176 6.173 1.00 64.81 94 LYS A C 1
ATOM 763 O O . LYS A 1 94 ? 6.841 23.567 7.205 1.00 64.81 94 LYS A O 1
ATOM 768 N N . ARG A 1 95 ? 6.770 23.700 4.974 1.00 65.75 95 ARG A N 1
ATOM 769 C CA . ARG A 1 95 ? 6.015 22.447 4.783 1.00 65.75 95 ARG A CA 1
ATOM 770 C C . ARG A 1 95 ? 6.925 21.261 4.524 1.00 65.75 95 ARG A C 1
ATOM 772 O O . ARG A 1 95 ? 7.825 21.423 3.705 1.00 65.75 95 ARG A O 1
ATOM 779 N N . PRO A 1 96 ? 6.679 20.097 5.153 1.00 72.31 96 PRO A N 1
ATOM 780 C CA . PRO A 1 96 ? 7.510 18.914 4.982 1.00 72.31 96 PRO A CA 1
ATOM 781 C C . PRO A 1 96 ? 7.595 18.458 3.526 1.00 72.31 96 PRO A C 1
ATOM 783 O O . PRO A 1 96 ? 6.624 18.580 2.791 1.00 72.31 96 PRO A O 1
ATOM 786 N N . TYR A 1 97 ? 8.749 17.927 3.111 1.00 78.69 97 TYR A N 1
ATOM 787 C CA . TYR A 1 97 ? 8.883 17.298 1.790 1.00 78.69 97 TYR A CA 1
ATOM 788 C C . TYR A 1 97 ? 8.165 15.950 1.734 1.00 78.69 97 TYR A C 1
ATOM 790 O O . TYR A 1 97 ? 7.544 15.631 0.727 1.00 78.69 97 TYR A O 1
ATOM 798 N N . LEU A 1 98 ? 8.232 15.179 2.821 1.00 80.94 98 LEU A N 1
ATOM 799 C CA . LEU A 1 98 ? 7.562 13.893 2.968 1.00 80.94 98 LEU A CA 1
ATOM 800 C C . LEU A 1 98 ? 6.549 13.949 4.112 1.00 80.94 98 LEU A C 1
ATOM 802 O O . LEU A 1 98 ? 6.813 14.537 5.164 1.00 80.94 98 LEU A O 1
ATOM 806 N N . THR A 1 99 ? 5.400 13.319 3.924 1.00 82.44 99 THR A N 1
ATOM 807 C CA . THR A 1 99 ? 4.347 13.220 4.931 1.00 82.44 99 THR A CA 1
ATOM 808 C C . THR A 1 99 ? 3.818 11.797 5.017 1.00 82.44 99 THR A C 1
ATOM 810 O O . THR A 1 99 ? 3.934 11.021 4.077 1.00 82.44 99 THR A O 1
ATOM 813 N N . SER A 1 100 ? 3.246 11.451 6.167 1.00 83.25 100 SER A N 1
ATOM 814 C CA . SER A 1 100 ? 2.723 10.109 6.407 1.00 83.25 100 SER A CA 1
ATOM 815 C C . SER A 1 100 ? 1.436 9.907 5.611 1.00 83.25 100 SER A C 1
ATOM 817 O O . SER A 1 100 ? 0.412 10.520 5.927 1.00 83.25 100 SER A O 1
ATOM 819 N N . GLU A 1 101 ? 1.485 9.043 4.606 1.00 86.62 101 GLU A N 1
ATOM 820 C CA . GLU A 1 101 ? 0.307 8.525 3.927 1.00 86.62 101 GLU A CA 1
ATOM 821 C C . GLU A 1 101 ? -0.287 7.399 4.767 1.00 86.62 101 GLU A C 1
ATOM 823 O O . GLU A 1 101 ? 0.428 6.514 5.230 1.00 86.62 101 GLU A O 1
ATOM 828 N N . HIS A 1 102 ? -1.601 7.438 4.977 1.00 84.88 102 HIS A N 1
ATOM 829 C CA . HIS A 1 102 ? -2.331 6.338 5.603 1.00 84.88 102 HIS A CA 1
ATOM 830 C C . HIS A 1 102 ? -3.363 5.901 4.595 1.00 84.88 102 HIS A C 1
ATOM 832 O O . HIS A 1 102 ? -4.354 6.596 4.370 1.00 84.88 102 HIS A O 1
ATOM 838 N N . THR A 1 103 ? -3.086 4.765 3.976 1.00 87.38 103 THR A N 1
ATOM 839 C CA . THR A 1 103 ? -3.809 4.359 2.771 1.00 87.38 103 THR A CA 1
ATOM 840 C C . THR A 1 103 ? -5.278 4.091 3.041 1.00 87.38 103 THR A C 1
ATOM 842 O O . THR A 1 103 ? -6.108 4.385 2.190 1.00 87.38 103 THR A O 1
ATOM 845 N N . ILE A 1 104 ? -5.621 3.602 4.233 1.00 86.38 104 ILE A N 1
ATOM 846 C CA . ILE A 1 104 ? -7.004 3.417 4.664 1.00 86.38 104 ILE A CA 1
ATOM 847 C C . ILE A 1 104 ? -7.434 4.616 5.508 1.00 86.38 104 ILE A C 1
ATOM 849 O O . ILE A 1 104 ? -6.771 4.997 6.478 1.00 86.38 104 ILE A O 1
ATOM 853 N N . LEU A 1 105 ? -8.582 5.197 5.160 1.00 83.81 105 LEU A N 1
ATOM 854 C CA . LEU A 1 105 ? -9.150 6.318 5.900 1.00 83.81 105 LEU A CA 1
ATOM 855 C C . LEU A 1 105 ? -9.461 5.930 7.352 1.00 83.81 105 LEU A C 1
ATOM 857 O O . LEU A 1 105 ? -10.197 4.983 7.619 1.00 83.81 105 LEU A O 1
ATOM 861 N N . ASN A 1 106 ? -8.990 6.732 8.310 1.00 78.81 106 ASN A N 1
ATOM 862 C CA . ASN A 1 106 ? -9.307 6.516 9.726 1.00 78.81 106 ASN A CA 1
ATOM 863 C C . ASN A 1 106 ? -10.817 6.574 9.998 1.00 78.81 106 ASN A C 1
ATOM 865 O O . ASN A 1 106 ? -11.323 5.809 10.805 1.00 78.81 106 ASN A O 1
ATOM 869 N N . SER A 1 107 ? -11.555 7.437 9.291 1.00 76.25 107 SER A N 1
ATOM 870 C CA . SER A 1 107 ? -13.021 7.470 9.373 1.00 76.25 107 SER A CA 1
ATOM 871 C C . SER A 1 107 ? -13.662 6.139 8.980 1.00 76.25 107 SER A C 1
ATOM 873 O O . SER A 1 107 ? -14.723 5.815 9.494 1.00 76.25 107 SER A O 1
ATOM 875 N N . ILE A 1 108 ? -13.024 5.344 8.124 1.00 81.69 108 ILE A N 1
ATOM 876 C CA . ILE A 1 108 ? -13.485 3.993 7.812 1.00 81.69 108 ILE A CA 1
ATOM 877 C C . ILE A 1 108 ? -13.049 3.004 8.900 1.00 81.69 108 ILE A C 1
ATOM 879 O O . ILE A 1 108 ? -13.856 2.189 9.333 1.00 81.69 108 ILE A O 1
ATOM 883 N N . LEU A 1 109 ? -11.816 3.110 9.409 1.00 79.31 109 LEU A N 1
ATOM 884 C CA . LEU A 1 109 ? -11.308 2.213 10.459 1.00 79.31 109 LEU A CA 1
ATOM 885 C C . LEU A 1 109 ? -12.073 2.319 11.787 1.00 79.31 109 LEU A C 1
ATOM 887 O O . LEU A 1 109 ? -12.179 1.324 12.498 1.00 79.31 109 LEU A O 1
ATOM 891 N N . VAL A 1 110 ? -12.571 3.511 12.134 1.00 77.69 110 VAL A N 1
ATOM 892 C CA . VAL A 1 110 ? -13.200 3.814 13.434 1.00 77.69 110 VAL A CA 1
ATOM 893 C C . VAL A 1 110 ? -14.513 4.598 13.320 1.00 77.69 110 VAL A C 1
ATOM 895 O O . VAL A 1 110 ? -14.768 5.507 14.108 1.00 77.69 110 VAL A O 1
ATOM 898 N N . ASN A 1 111 ? -15.369 4.255 12.353 1.00 76.19 111 ASN A N 1
ATOM 899 C CA . ASN A 1 111 ? -16.748 4.765 12.245 1.00 76.19 111 ASN A CA 1
ATOM 900 C C . ASN A 1 111 ? -16.863 6.299 12.363 1.00 76.19 111 ASN A C 1
ATOM 902 O O . ASN A 1 111 ? -17.488 6.841 13.272 1.00 76.19 111 ASN A O 1
ATOM 906 N N . ASN A 1 112 ? -16.245 7.005 11.420 1.00 76.25 112 ASN A N 1
ATOM 907 C CA . ASN A 1 112 ? -16.175 8.462 11.301 1.00 76.25 112 ASN A CA 1
ATOM 908 C C . ASN A 1 112 ? -15.409 9.196 12.412 1.00 76.25 112 ASN A C 1
ATOM 910 O O . ASN A 1 112 ? -15.366 10.429 12.402 1.00 76.25 112 ASN A O 1
ATOM 914 N N . ALA A 1 113 ? -14.732 8.488 13.322 1.00 76.75 113 ALA A N 1
ATOM 915 C CA . ALA A 1 113 ? -13.900 9.152 14.316 1.00 76.75 113 ALA A CA 1
ATOM 916 C C . ALA A 1 113 ? -12.682 9.852 13.664 1.00 76.75 113 ALA A C 1
ATOM 918 O O . ALA A 1 113 ? -12.037 9.306 12.755 1.00 76.75 113 ALA A O 1
ATOM 919 N N . PRO A 1 114 ? -12.329 11.070 14.118 1.00 75.62 114 PRO A N 1
ATOM 920 C CA . PRO A 1 114 ? -11.078 11.711 13.735 1.00 75.62 114 PRO A CA 1
ATOM 921 C C . PRO A 1 114 ? -9.858 10.893 14.171 1.00 75.62 114 PRO A C 1
ATOM 923 O O . PRO A 1 114 ? -9.904 10.136 15.143 1.00 75.62 114 PRO A O 1
ATOM 926 N N . ARG A 1 115 ? -8.733 11.097 13.478 1.00 71.81 115 ARG A N 1
ATOM 927 C CA . ARG A 1 115 ? -7.453 10.484 13.859 1.00 71.81 115 ARG A CA 1
ATOM 928 C C . ARG A 1 115 ? -7.076 10.870 15.283 1.00 71.81 115 ARG A C 1
ATOM 930 O O . ARG A 1 115 ? -7.238 12.022 15.680 1.00 71.81 115 ARG A O 1
ATOM 937 N N . GLY A 1 116 ? -6.592 9.895 16.047 1.00 72.25 116 GLY A N 1
ATOM 938 C CA . GLY A 1 116 ? -6.168 10.091 17.432 1.00 72.25 116 GLY A CA 1
ATOM 939 C C . GLY A 1 116 ? -7.260 10.519 18.425 1.00 72.25 116 GLY A C 1
ATOM 940 O O . GLY A 1 116 ? -6.912 10.824 19.566 1.00 72.25 116 GLY A O 1
ATOM 941 N N . ALA A 1 117 ? -8.543 10.532 18.034 1.00 79.94 117 ALA A N 1
ATOM 942 C CA . ALA A 1 117 ? -9.636 11.036 18.871 1.00 79.94 117 ALA A CA 1
ATOM 943 C C . ALA A 1 117 ? -9.845 10.218 20.155 1.00 79.94 117 ALA A C 1
ATOM 945 O O . ALA A 1 117 ? -10.170 10.768 21.202 1.00 79.94 117 ALA A O 1
ATOM 946 N N . ASN A 1 118 ? -9.642 8.902 20.087 1.00 82.88 118 ASN A N 1
ATOM 947 C CA . ASN A 1 118 ? -9.761 7.993 21.224 1.00 82.88 118 ASN A CA 1
ATOM 948 C C . ASN A 1 118 ? -8.662 6.916 21.177 1.00 82.88 118 ASN A C 1
ATOM 950 O O . ASN A 1 118 ? -7.907 6.822 20.205 1.00 82.88 118 ASN A O 1
ATOM 954 N N . ASN A 1 119 ? -8.540 6.122 22.247 1.00 82.44 119 ASN A N 1
ATOM 955 C CA . ASN A 1 119 ? -7.471 5.127 22.363 1.00 82.44 119 ASN A CA 1
ATOM 956 C C . ASN A 1 119 ? -7.547 4.086 21.235 1.00 82.44 119 ASN A C 1
ATOM 958 O O . ASN A 1 119 ? -6.541 3.825 20.586 1.00 82.44 119 ASN A O 1
ATOM 962 N N . ILE A 1 120 ? -8.745 3.580 20.924 1.00 83.06 120 ILE A N 1
ATOM 963 C CA . ILE A 1 120 ? -8.936 2.604 19.842 1.00 83.06 120 ILE A CA 1
ATOM 964 C C . ILE A 1 120 ? -8.557 3.166 18.466 1.00 83.06 120 ILE A C 1
ATOM 966 O O . ILE A 1 120 ? -7.914 2.463 17.698 1.00 83.06 120 ILE A O 1
ATOM 970 N N . SER A 1 121 ? -8.823 4.449 18.191 1.00 80.56 121 SER A N 1
ATOM 971 C CA . SER A 1 121 ? -8.353 5.118 16.967 1.00 80.56 121 SER A CA 1
ATOM 972 C C . SER A 1 121 ? -6.834 5.101 16.885 1.00 80.56 121 SER A C 1
ATOM 974 O O . SER A 1 121 ? -6.295 4.728 15.856 1.00 80.56 121 SER A O 1
ATOM 976 N N . LYS A 1 122 ? -6.132 5.446 17.973 1.00 79.06 122 LYS A N 1
ATOM 977 C CA . LYS A 1 122 ? -4.660 5.447 17.996 1.00 79.06 122 LYS A CA 1
ATOM 978 C C . LYS A 1 122 ? -4.084 4.053 17.750 1.00 79.06 122 LYS A C 1
ATOM 980 O O . LYS A 1 122 ? -3.103 3.928 17.027 1.00 79.06 122 LYS A O 1
ATOM 985 N N . VAL A 1 123 ? -4.683 3.021 18.351 1.00 80.94 123 VAL A N 1
ATOM 986 C CA . VAL A 1 123 ? -4.216 1.638 18.172 1.00 80.94 123 VAL A CA 1
ATOM 987 C C . VAL A 1 123 ? -4.554 1.114 16.781 1.00 80.94 123 VAL A C 1
ATOM 989 O O . VAL A 1 123 ? -3.691 0.560 16.128 1.00 80.94 123 VAL A O 1
ATOM 992 N N . LEU A 1 124 ? -5.763 1.317 16.262 1.00 82.56 124 LEU A N 1
ATOM 993 C CA . LEU A 1 124 ? -6.091 0.858 14.906 1.00 82.56 124 LEU A CA 1
ATOM 994 C C . LEU A 1 124 ? -5.273 1.573 13.838 1.00 82.56 124 LEU A C 1
ATOM 996 O O . LEU A 1 124 ? -4.811 0.931 12.899 1.00 82.56 124 LEU A O 1
ATOM 1000 N N . GLU A 1 125 ? -5.026 2.873 14.010 1.00 77.69 125 GLU A N 1
ATOM 1001 C CA . GLU A 1 125 ? -4.108 3.604 13.142 1.00 77.69 125 GLU A CA 1
ATOM 1002 C C . GLU A 1 125 ? -2.732 2.937 13.154 1.00 77.69 125 GLU A C 1
ATOM 1004 O O . GLU A 1 125 ? -2.131 2.791 12.089 1.00 77.69 125 GLU A O 1
ATOM 1009 N N . SER A 1 126 ? -2.286 2.430 14.316 1.00 76.81 126 SER A N 1
ATOM 1010 C CA . SER A 1 126 ? -0.998 1.755 14.411 1.00 76.81 126 SER A CA 1
ATOM 1011 C C . SER A 1 126 ? -0.907 0.437 13.652 1.00 76.81 126 SER A C 1
ATOM 1013 O O . SER A 1 126 ? 0.173 0.021 13.246 1.00 76.81 126 SER A O 1
ATOM 1015 N N . PHE A 1 127 ? -2.051 -0.190 13.405 1.00 80.75 127 PHE A N 1
ATOM 1016 C CA . PHE A 1 127 ? -2.158 -1.398 12.604 1.00 80.75 127 PHE A CA 1
ATOM 1017 C C . PHE A 1 127 ? -2.486 -1.109 11.130 1.00 80.75 127 PHE A C 1
ATOM 1019 O O . PHE A 1 127 ? -2.458 -2.036 10.325 1.00 80.75 127 PHE A O 1
ATOM 1026 N N . GLY A 1 128 ? -2.770 0.138 10.750 1.00 80.75 128 GLY A N 1
ATOM 1027 C CA . GLY A 1 128 ? -3.025 0.525 9.364 1.00 80.75 128 GLY A CA 1
ATOM 1028 C C . GLY A 1 128 ? -1.759 0.523 8.500 1.00 80.75 128 GLY A C 1
ATOM 1029 O O . GLY A 1 128 ? -0.640 0.640 8.999 1.00 80.75 128 GLY A O 1
ATOM 1030 N N . HIS A 1 129 ? -1.924 0.403 7.180 1.00 85.44 129 HIS A N 1
ATOM 1031 C CA . HIS A 1 129 ? -0.808 0.568 6.248 1.00 85.44 129 HIS A CA 1
ATOM 1032 C C . HIS A 1 129 ? -0.438 2.048 6.108 1.00 85.44 129 HIS A C 1
ATOM 1034 O O . HIS A 1 129 ? -1.275 2.859 5.689 1.00 85.44 129 HIS A O 1
ATOM 1040 N N . ALA A 1 130 ? 0.814 2.377 6.426 1.00 85.50 130 ALA A N 1
ATOM 1041 C CA . ALA A 1 130 ? 1.348 3.726 6.338 1.00 85.50 130 ALA A CA 1
ATOM 1042 C C . ALA A 1 130 ? 2.781 3.742 5.791 1.00 85.50 130 ALA A C 1
ATOM 1044 O O . ALA A 1 130 ? 3.551 2.808 6.015 1.00 85.50 130 ALA A O 1
ATOM 1045 N N . TYR A 1 131 ? 3.125 4.816 5.085 1.00 88.31 131 TYR A N 1
ATOM 1046 C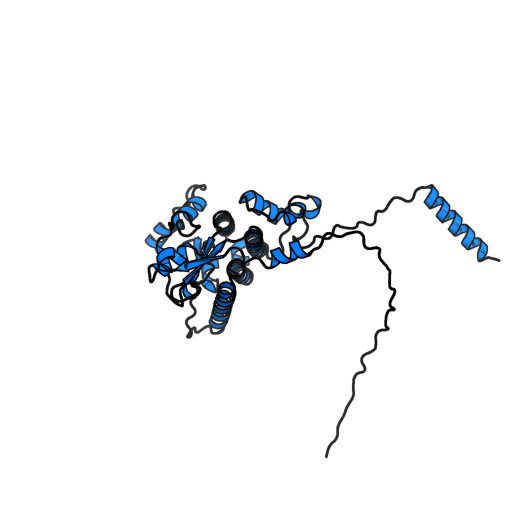 CA . TYR A 1 131 ? 4.450 5.059 4.509 1.00 88.31 131 TYR A CA 1
ATOM 1047 C C . TYR A 1 131 ? 4.680 6.570 4.326 1.00 88.31 131 TYR A C 1
ATOM 1049 O O . TYR A 1 131 ? 3.755 7.366 4.492 1.00 88.31 131 TYR A O 1
ATOM 1057 N N . GLN A 1 132 ? 5.908 6.995 4.027 1.00 88.62 132 GLN A N 1
ATOM 1058 C CA . GLN A 1 132 ? 6.198 8.392 3.689 1.00 88.62 132 GLN A CA 1
ATOM 1059 C C . GLN A 1 132 ? 5.893 8.654 2.213 1.00 88.62 132 GLN A C 1
ATOM 1061 O O . GLN A 1 132 ? 6.444 7.991 1.347 1.00 88.62 132 GLN A O 1
ATOM 1066 N N . GLU A 1 133 ? 5.069 9.651 1.913 1.00 89.19 133 GLU A N 1
ATOM 1067 C CA . GLU A 1 133 ? 4.746 10.082 0.552 1.00 89.19 133 GLU A CA 1
ATOM 1068 C C . GLU A 1 133 ? 5.186 11.530 0.327 1.00 89.19 133 GLU A C 1
ATOM 1070 O O . GLU A 1 133 ? 5.241 12.331 1.264 1.00 89.19 133 GLU A O 1
ATOM 1075 N N . PHE A 1 134 ? 5.487 11.893 -0.920 1.00 87.69 134 PHE A N 1
ATOM 1076 C CA . PHE A 1 134 ? 5.820 13.272 -1.267 1.00 87.69 134 PHE A CA 1
ATOM 1077 C C . PHE A 1 134 ? 4.640 14.206 -0.957 1.00 87.69 134 PHE A C 1
ATOM 1079 O O . PHE A 1 134 ? 3.551 14.029 -1.502 1.00 87.69 134 PHE A O 1
ATOM 1086 N N . ASP A 1 135 ? 4.843 15.227 -0.113 1.00 84.62 135 ASP A N 1
ATOM 1087 C CA . ASP A 1 135 ? 3.768 16.066 0.452 1.00 84.62 135 ASP A CA 1
ATOM 1088 C C . ASP A 1 135 ? 2.868 16.679 -0.623 1.00 84.62 135 ASP A C 1
ATOM 1090 O O . ASP A 1 135 ? 1.644 16.692 -0.490 1.00 84.62 135 ASP A O 1
ATOM 1094 N N . LYS A 1 136 ? 3.453 17.121 -1.743 1.00 83.31 136 LYS A N 1
ATOM 1095 C CA . LYS A 1 136 ? 2.683 17.679 -2.860 1.00 83.31 136 LYS A CA 1
ATOM 1096 C C . LYS A 1 136 ? 1.718 16.652 -3.462 1.00 83.31 136 LYS A C 1
ATOM 1098 O O . LYS A 1 136 ? 0.575 17.002 -3.744 1.00 83.31 136 LYS A O 1
ATOM 1103 N N . ASN A 1 137 ? 2.161 15.407 -3.622 1.00 86.81 137 ASN A N 1
ATOM 1104 C CA . ASN A 1 137 ? 1.342 14.318 -4.150 1.00 86.81 137 ASN A CA 1
ATOM 1105 C C . ASN A 1 137 ? 0.320 13.851 -3.120 1.00 86.81 137 ASN A C 1
ATOM 1107 O O . ASN A 1 137 ? -0.856 13.735 -3.446 1.00 86.81 137 ASN A O 1
ATOM 1111 N N . HIS A 1 138 ? 0.742 13.668 -1.869 1.00 86.94 138 HIS A N 1
ATOM 1112 C CA . HIS A 1 138 ? -0.149 13.367 -0.754 1.00 86.94 138 HIS A CA 1
ATOM 1113 C C . HIS A 1 138 ? -1.310 14.357 -0.673 1.00 86.94 138 HIS A C 1
ATOM 1115 O O . HIS A 1 138 ? -2.463 13.954 -0.624 1.00 86.94 138 HIS A O 1
ATOM 1121 N N . ARG A 1 139 ? -1.038 15.661 -0.731 1.00 81.81 139 ARG A N 1
ATOM 1122 C CA . ARG A 1 139 ? -2.078 16.693 -0.655 1.00 81.81 139 ARG A CA 1
ATOM 1123 C C . ARG A 1 139 ? -2.978 16.780 -1.882 1.00 81.81 139 ARG A C 1
ATOM 1125 O O . ARG A 1 139 ? -4.103 17.265 -1.765 1.00 81.81 139 ARG A O 1
ATOM 1132 N N . ALA A 1 140 ? -2.469 16.404 -3.049 1.00 82.50 140 ALA A N 1
ATOM 1133 C CA . ALA A 1 140 ? -3.270 16.319 -4.264 1.00 82.50 140 ALA A CA 1
ATOM 1134 C C . ALA A 1 140 ? -4.169 15.073 -4.263 1.00 82.50 140 ALA A C 1
ATOM 1136 O O . ALA A 1 140 ? -5.189 15.064 -4.946 1.00 82.50 140 ALA A O 1
ATOM 1137 N N . HIS A 1 141 ? -3.812 14.049 -3.483 1.00 86.19 141 HIS A N 1
ATOM 1138 C CA . HIS A 1 141 ? -4.551 12.798 -3.393 1.00 86.19 141 HIS A CA 1
ATOM 1139 C C . HIS A 1 141 ? -5.907 12.963 -2.711 1.00 86.19 141 HIS A C 1
ATOM 1141 O O . HIS A 1 141 ? -6.068 13.710 -1.739 1.00 86.19 141 HIS A O 1
ATOM 1147 N N . ILE A 1 142 ? -6.889 12.229 -3.235 1.00 74.38 142 ILE A N 1
ATOM 1148 C CA . ILE A 1 142 ? -8.280 12.293 -2.795 1.00 74.38 142 ILE A CA 1
ATOM 1149 C C . ILE A 1 142 ? -8.440 11.913 -1.315 1.00 74.38 142 ILE A C 1
ATOM 1151 O O . ILE A 1 142 ? -9.272 12.490 -0.625 1.00 74.38 142 ILE A O 1
ATOM 1155 N N . GLY A 1 143 ? -7.601 11.011 -0.793 1.00 57.94 143 GLY A N 1
ATOM 1156 C CA . GLY A 1 143 ? -7.648 10.529 0.589 1.00 57.94 143 GLY A CA 1
ATOM 1157 C C . GLY A 1 143 ? -7.198 11.550 1.640 1.00 57.94 143 GLY A C 1
ATOM 1158 O O . GLY A 1 143 ? -7.493 11.381 2.826 1.00 57.94 143 GLY A O 1
ATOM 1159 N N . SER A 1 144 ? -6.533 12.629 1.220 1.00 59.12 144 SER A N 1
ATOM 1160 C CA . SER A 1 144 ? -5.921 13.620 2.117 1.00 59.12 144 SER A CA 1
ATOM 1161 C C . SER A 1 144 ? -6.764 14.874 2.315 1.00 59.12 144 SER A C 1
ATOM 1163 O O . SER A 1 144 ? -6.597 15.585 3.308 1.00 59.12 144 SER A O 1
ATOM 1165 N N . ASN A 1 145 ? -7.696 15.149 1.401 1.00 55.97 145 ASN A N 1
ATOM 1166 C CA . ASN A 1 145 ? -8.611 16.276 1.515 1.00 55.97 145 ASN A CA 1
ATOM 1167 C C . ASN A 1 145 ? -9.970 15.761 1.987 1.00 55.97 145 ASN A C 1
ATOM 1169 O O . ASN A 1 145 ? -10.729 15.193 1.207 1.00 55.97 145 ASN A O 1
ATOM 1173 N N . LYS A 1 146 ? -10.312 16.015 3.258 1.00 55.59 146 LYS A N 1
ATOM 1174 C CA . LYS A 1 146 ? -11.719 16.029 3.671 1.00 55.59 146 LYS A CA 1
ATOM 1175 C C . LYS A 1 146 ? -12.397 17.135 2.871 1.00 55.59 146 LYS A C 1
ATOM 1177 O O . LYS A 1 146 ? -12.315 18.305 3.236 1.00 55.59 146 LYS A O 1
ATOM 1182 N N . THR A 1 147 ? -13.004 16.788 1.748 1.00 52.00 147 THR A N 1
ATOM 1183 C CA . THR A 1 147 ? -13.997 17.671 1.159 1.00 52.00 147 THR A CA 1
ATOM 1184 C C . THR A 1 147 ? -15.210 17.559 2.064 1.00 52.00 147 THR A C 1
ATOM 1186 O O . THR A 1 147 ? -15.783 16.485 2.235 1.00 52.00 147 THR A O 1
ATOM 1189 N N . GLU A 1 148 ? -15.530 18.650 2.757 1.00 50.06 148 GLU A N 1
ATOM 1190 C CA . GLU A 1 148 ? -16.794 18.724 3.475 1.00 50.06 148 GLU A CA 1
ATOM 1191 C C . GLU A 1 148 ? -17.943 18.439 2.491 1.00 50.06 148 GLU A C 1
ATOM 1193 O O . GLU A 1 148 ? -17.805 18.731 1.296 1.00 50.06 148 GLU A O 1
ATOM 1198 N N . PRO A 1 149 ? -19.084 17.908 2.959 1.00 49.34 149 PRO A N 1
ATOM 1199 C CA . PRO A 1 149 ? -20.294 17.792 2.141 1.00 49.34 149 PRO A CA 1
ATOM 1200 C C . PRO A 1 149 ? -20.663 19.107 1.422 1.00 49.34 149 PRO A C 1
ATOM 1202 O O . PRO A 1 149 ? -21.221 19.067 0.327 1.00 49.34 149 PRO A O 1
ATOM 1205 N N . ASP A 1 150 ? -20.254 20.248 1.994 1.00 47.47 150 ASP A N 1
ATOM 1206 C CA . ASP A 1 150 ? -20.452 21.613 1.485 1.00 47.47 150 ASP A CA 1
ATOM 1207 C C . ASP A 1 150 ? -19.257 22.172 0.683 1.00 47.47 150 ASP A C 1
ATOM 1209 O O . ASP A 1 150 ? -19.132 23.381 0.460 1.00 47.47 150 ASP A O 1
ATOM 1213 N N . SER A 1 151 ? -18.358 21.300 0.217 1.00 56.66 151 SER A N 1
ATOM 1214 C CA . SER A 1 151 ? -17.279 21.655 -0.703 1.00 56.66 151 SER A CA 1
ATOM 1215 C C . SER A 1 151 ? -17.829 22.424 -1.911 1.00 56.66 151 SER A C 1
ATOM 1217 O O . SER A 1 151 ? -18.702 21.946 -2.638 1.00 56.66 151 SER A O 1
ATOM 1219 N N . LYS A 1 152 ? -17.253 23.604 -2.189 1.00 61.69 152 LYS A N 1
ATOM 1220 C CA . LYS A 1 152 ? -17.504 24.350 -3.439 1.00 61.69 152 LYS A CA 1
ATOM 1221 C C . LYS A 1 152 ? -17.157 23.520 -4.686 1.00 61.69 152 LYS A C 1
ATOM 1223 O O . LYS A 1 152 ? -17.658 23.808 -5.769 1.00 61.69 152 LYS A O 1
ATOM 1228 N N . ASP A 1 153 ? -16.329 22.492 -4.519 1.00 73.44 153 ASP A N 1
ATOM 1229 C CA . ASP A 1 153 ? -15.923 21.529 -5.536 1.00 73.44 153 ASP A CA 1
ATOM 1230 C C . ASP A 1 153 ? -16.713 20.218 -5.354 1.00 73.44 153 ASP A C 1
ATOM 1232 O O . ASP A 1 153 ? -16.336 19.323 -4.587 1.00 73.44 153 ASP A O 1
ATOM 1236 N N . LYS A 1 154 ? -17.877 20.147 -6.014 1.00 78.12 154 LYS A N 1
ATOM 1237 C CA . LYS A 1 154 ? -18.801 19.001 -5.939 1.00 78.12 154 LYS A CA 1
ATOM 1238 C C . LYS A 1 154 ? -18.224 17.730 -6.566 1.00 78.12 154 LYS A C 1
ATOM 1240 O O . LYS A 1 154 ? -18.664 16.640 -6.212 1.00 78.12 154 LYS A O 1
ATOM 1245 N N . GLU A 1 155 ? -17.293 17.860 -7.505 1.00 79.62 155 GLU A N 1
ATOM 1246 C CA . GLU A 1 155 ? -16.677 16.728 -8.197 1.00 79.62 155 GLU A CA 1
ATOM 1247 C C . GLU A 1 155 ? -15.720 15.992 -7.261 1.00 79.62 155 GLU A C 1
ATOM 1249 O O . GLU A 1 155 ? -15.919 14.806 -7.003 1.00 79.62 155 GLU A O 1
ATOM 1254 N N . LYS A 1 156 ? -14.813 16.720 -6.599 1.00 76.81 156 LYS A N 1
ATOM 1255 C CA . LYS A 1 156 ? -13.929 16.126 -5.582 1.00 76.81 156 LYS A CA 1
ATOM 1256 C C . LYS A 1 156 ? -14.683 15.502 -4.414 1.00 76.81 156 LYS A C 1
ATOM 1258 O O . LYS A 1 156 ? -14.269 14.469 -3.899 1.00 76.81 156 LYS A O 1
ATOM 1263 N N . ALA A 1 157 ? -15.807 16.088 -4.002 1.00 78.38 157 ALA A N 1
ATOM 1264 C CA . ALA A 1 157 ? -16.650 15.486 -2.969 1.00 78.38 157 ALA A CA 1
ATOM 1265 C C . ALA A 1 157 ? -17.239 14.135 -3.416 1.00 78.38 157 ALA A C 1
ATOM 1267 O O . ALA A 1 157 ? -17.291 13.187 -2.632 1.00 78.38 157 ALA A O 1
ATOM 1268 N N . ARG A 1 158 ? -17.655 14.011 -4.685 1.00 82.56 158 ARG A N 1
ATOM 1269 C CA . ARG A 1 158 ? -18.136 12.736 -5.244 1.00 82.56 158 ARG A CA 1
ATOM 1270 C C . ARG A 1 158 ? -17.025 11.695 -5.316 1.00 82.56 158 ARG A C 1
ATOM 1272 O O . ARG A 1 158 ? -17.258 10.564 -4.903 1.00 82.56 158 ARG A O 1
ATOM 1279 N N . GLU A 1 159 ? -15.842 12.075 -5.789 1.00 83.31 159 GLU A N 1
ATOM 1280 C CA . GLU A 1 159 ? -14.676 11.184 -5.852 1.00 83.31 159 GLU A CA 1
ATOM 1281 C C . GLU A 1 159 ? -14.259 10.692 -4.463 1.00 83.31 159 GLU A C 1
ATOM 1283 O O . GLU A 1 159 ? -14.056 9.495 -4.270 1.00 83.31 159 GLU A O 1
ATOM 1288 N N . TYR A 1 160 ? -14.213 11.585 -3.468 1.00 85.06 160 TYR A N 1
ATOM 1289 C CA . TYR A 1 160 ? -13.918 11.217 -2.083 1.00 85.06 160 TYR A CA 1
ATOM 1290 C C . TYR A 1 160 ? -14.940 10.223 -1.531 1.00 85.06 160 TYR A C 1
ATOM 1292 O O . TYR A 1 160 ? -14.569 9.211 -0.936 1.00 85.06 160 TYR A O 1
ATOM 1300 N N . ASN A 1 161 ? -16.231 10.482 -1.749 1.00 85.31 161 ASN A N 1
ATOM 1301 C CA . ASN A 1 161 ? -17.293 9.591 -1.291 1.00 85.31 161 ASN A CA 1
ATOM 1302 C C . ASN A 1 161 ? -17.230 8.223 -1.979 1.00 85.31 161 ASN A C 1
ATOM 1304 O O . ASN A 1 161 ? -17.437 7.208 -1.312 1.00 85.31 161 ASN A O 1
ATOM 1308 N N . ALA A 1 162 ? -16.912 8.179 -3.276 1.00 87.75 162 ALA A N 1
ATOM 1309 C CA . ALA A 1 162 ? -16.711 6.933 -4.010 1.00 87.75 162 ALA A CA 1
ATOM 1310 C C . ALA A 1 162 ? -15.511 6.149 -3.458 1.00 87.75 162 ALA A C 1
ATOM 1312 O O . ALA A 1 162 ? -15.654 4.976 -3.118 1.00 87.75 162 ALA A O 1
ATOM 1313 N N . TYR A 1 163 ? -14.365 6.811 -3.276 1.00 89.50 163 TYR A N 1
ATOM 1314 C CA . TYR A 1 163 ? -13.169 6.230 -2.665 1.00 89.50 163 TYR A CA 1
ATOM 1315 C C . TYR A 1 163 ? -13.450 5.661 -1.267 1.00 89.50 163 TYR A C 1
ATOM 1317 O O . TYR A 1 163 ? -13.164 4.496 -0.995 1.00 89.50 163 TYR A O 1
ATOM 1325 N N . SER A 1 164 ? -14.063 6.465 -0.397 1.00 88.56 164 SER A N 1
ATOM 1326 C CA . SER A 1 164 ? -14.399 6.098 0.982 1.00 88.56 164 SER A CA 1
ATOM 1327 C C . SER A 1 164 ? -15.367 4.910 1.044 1.00 88.56 164 SER A C 1
ATOM 1329 O O . SER A 1 164 ? -15.149 3.961 1.800 1.00 88.56 164 SER A O 1
ATOM 1331 N N . SER A 1 165 ? -16.406 4.919 0.201 1.00 89.31 165 SER A N 1
ATOM 1332 C CA . SER A 1 165 ? -17.402 3.841 0.138 1.00 89.31 165 SER A CA 1
ATOM 1333 C C . SER A 1 165 ? -16.800 2.533 -0.376 1.00 89.31 165 SER A C 1
ATOM 1335 O O . SER A 1 165 ? -17.091 1.466 0.168 1.00 89.31 165 SER A O 1
ATOM 1337 N N . GLU A 1 166 ? -15.931 2.601 -1.387 1.00 92.75 166 GLU A N 1
ATOM 1338 C CA . GLU A 1 166 ? -15.258 1.418 -1.924 1.00 92.75 166 GLU A CA 1
ATOM 1339 C C . GLU A 1 166 ? -14.277 0.829 -0.902 1.00 92.75 166 GLU A C 1
ATOM 1341 O O . GLU A 1 166 ? -14.287 -0.380 -0.672 1.00 92.75 166 GLU A O 1
ATOM 1346 N N . GLN A 1 167 ? -13.505 1.665 -0.193 1.00 91.12 167 GLN A N 1
ATOM 1347 C CA . GLN A 1 167 ? -12.661 1.186 0.909 1.00 91.12 167 GLN A CA 1
ATOM 1348 C C . GLN A 1 167 ? -13.475 0.478 1.993 1.00 91.12 167 GLN A C 1
ATOM 1350 O O . GLN A 1 167 ? -13.102 -0.617 2.415 1.00 91.12 167 GLN A O 1
ATOM 1355 N N . ALA A 1 168 ? -14.599 1.059 2.422 1.00 89.38 168 ALA A N 1
ATOM 1356 C CA . ALA A 1 168 ? -15.472 0.438 3.415 1.00 89.38 168 ALA A CA 1
ATOM 1357 C C . ALA A 1 168 ? -16.004 -0.928 2.941 1.00 89.38 168 ALA A C 1
ATOM 1359 O O . ALA A 1 168 ? -15.956 -1.912 3.681 1.00 89.38 168 ALA A O 1
ATOM 1360 N N . SER A 1 169 ? -16.453 -1.005 1.683 1.00 91.56 169 SER A N 1
ATOM 1361 C CA . SER A 1 169 ? -16.915 -2.242 1.038 1.00 91.56 169 SER A CA 1
ATOM 1362 C C . SER A 1 169 ? -15.828 -3.320 1.023 1.00 91.56 169 SER A C 1
ATOM 1364 O O . SER A 1 169 ? -16.098 -4.465 1.392 1.00 91.56 169 SER A O 1
ATOM 1366 N N . LEU A 1 170 ? -14.593 -2.973 0.652 1.00 92.06 170 LEU A N 1
ATOM 1367 C CA . LEU A 1 170 ? -13.470 -3.913 0.608 1.00 92.06 170 LEU A CA 1
ATOM 1368 C C . LEU A 1 170 ? -13.109 -4.443 1.998 1.00 92.06 170 LEU A C 1
ATOM 1370 O O . LEU A 1 170 ? -12.988 -5.658 2.173 1.00 92.06 170 LEU A O 1
ATOM 1374 N N . LEU A 1 171 ? -13.014 -3.564 2.998 1.00 89.00 171 LEU A N 1
ATOM 1375 C CA . LEU A 1 171 ? -12.697 -3.967 4.371 1.00 89.00 171 LEU A CA 1
ATOM 1376 C C . LEU A 1 171 ? -13.790 -4.835 4.989 1.00 89.00 171 LEU A C 1
ATOM 1378 O O . LEU A 1 171 ? -13.470 -5.845 5.604 1.00 89.00 171 LEU A O 1
ATOM 1382 N N . SER A 1 172 ? -15.068 -4.529 4.740 1.00 85.50 172 SER A N 1
ATOM 1383 C CA . SER A 1 172 ? -16.184 -5.366 5.214 1.00 85.50 172 SER A CA 1
ATOM 1384 C C . SER A 1 172 ? -16.132 -6.809 4.690 1.00 85.50 172 SER A C 1
ATOM 1386 O O . SER A 1 172 ? -16.698 -7.714 5.297 1.00 85.50 172 SER A O 1
ATOM 1388 N N . LYS A 1 173 ? -15.424 -7.031 3.574 1.00 86.56 173 LYS A N 1
ATOM 1389 C CA . LYS A 1 173 ? -15.199 -8.340 2.944 1.00 86.56 173 LYS A CA 1
ATOM 1390 C C . LYS A 1 173 ? -13.838 -8.949 3.308 1.00 86.56 173 LYS A C 1
ATOM 1392 O O . LYS A 1 173 ? -13.445 -9.932 2.690 1.00 86.56 173 LYS A O 1
ATOM 1397 N N . GLY A 1 174 ? -13.093 -8.346 4.238 1.00 85.00 174 GLY A N 1
ATOM 1398 C CA . GLY A 1 174 ? -11.742 -8.768 4.622 1.00 85.00 174 GLY A CA 1
ATOM 1399 C C . GLY A 1 174 ? -10.651 -8.462 3.588 1.00 85.00 174 GLY A C 1
ATOM 1400 O O . GLY A 1 174 ? -9.500 -8.836 3.793 1.00 85.00 174 GLY A O 1
ATOM 1401 N N . LYS A 1 175 ? -10.969 -7.750 2.498 1.00 89.69 175 LYS A N 1
ATOM 1402 C CA . LYS A 1 175 ? -10.057 -7.508 1.368 1.00 89.69 175 LYS A CA 1
ATOM 1403 C C . LYS A 1 175 ? -9.124 -6.322 1.623 1.00 89.69 175 LYS A C 1
ATOM 1405 O O . LYS A 1 175 ? -9.177 -5.306 0.927 1.00 89.69 175 LYS A O 1
ATOM 1410 N N . VAL A 1 176 ? -8.274 -6.442 2.642 1.00 90.69 176 VAL A N 1
ATOM 1411 C CA . VAL A 1 176 ? -7.383 -5.359 3.091 1.00 90.69 176 VAL A CA 1
ATOM 1412 C C . VAL A 1 176 ? -6.362 -4.965 2.023 1.00 90.69 176 VAL A C 1
ATOM 1414 O O . VAL A 1 176 ? -6.188 -3.772 1.778 1.00 90.69 176 VAL A O 1
ATOM 1417 N N . ALA A 1 177 ? -5.734 -5.931 1.345 1.00 92.94 177 ALA A N 1
ATOM 1418 C CA . ALA A 1 177 ? -4.767 -5.641 0.286 1.00 92.94 177 ALA A CA 1
ATOM 1419 C C . ALA A 1 177 ? -5.392 -4.787 -0.824 1.00 92.94 177 ALA A C 1
ATOM 1421 O O . ALA A 1 177 ? -4.853 -3.740 -1.170 1.00 92.94 177 ALA A O 1
ATOM 1422 N N . LEU A 1 178 ? -6.585 -5.152 -1.303 1.00 94.56 178 LEU A N 1
ATOM 1423 C CA . LEU A 1 178 ? -7.301 -4.370 -2.314 1.00 94.56 178 LEU A CA 1
ATOM 1424 C C . LEU A 1 178 ? -7.650 -2.956 -1.831 1.00 94.56 178 LEU A C 1
ATOM 1426 O O . LEU A 1 178 ? -7.579 -2.013 -2.616 1.00 94.56 178 LEU A O 1
ATOM 1430 N N . ALA A 1 179 ? -7.993 -2.776 -0.551 1.00 92.56 179 ALA A N 1
ATOM 1431 C CA . ALA A 1 179 ? -8.257 -1.446 0.004 1.00 92.56 179 ALA A CA 1
ATOM 1432 C C . ALA A 1 179 ? -7.007 -0.541 -0.035 1.00 92.56 179 ALA A C 1
ATOM 1434 O O . ALA A 1 179 ? -7.129 0.667 -0.258 1.00 92.56 179 ALA A O 1
ATOM 1435 N N . ILE A 1 180 ? -5.814 -1.125 0.126 1.00 92.50 180 ILE A N 1
ATOM 1436 C CA . ILE A 1 180 ? -4.523 -0.438 -0.023 1.00 92.50 180 ILE A CA 1
ATOM 1437 C C . ILE A 1 180 ? -4.198 -0.211 -1.512 1.00 92.50 180 ILE A C 1
ATOM 1439 O O . ILE A 1 180 ? -3.798 0.892 -1.880 1.00 92.50 180 ILE A O 1
ATOM 1443 N N . GLN A 1 181 ? -4.418 -1.196 -2.393 1.00 94.94 181 GLN A N 1
ATOM 1444 C CA . GLN A 1 181 ? -4.219 -1.037 -3.846 1.00 94.94 181 GLN A CA 1
ATOM 1445 C C . GLN A 1 181 ? -5.101 0.078 -4.420 1.00 94.94 181 GLN A C 1
ATOM 1447 O O . GLN A 1 181 ? -4.655 0.835 -5.282 1.00 94.94 181 GLN A O 1
ATOM 1452 N N . LEU A 1 182 ? -6.326 0.240 -3.905 1.00 93.88 182 LEU A N 1
ATOM 1453 C CA . LEU A 1 182 ? -7.221 1.327 -4.297 1.00 93.88 182 LEU A CA 1
ATOM 1454 C C . LEU A 1 182 ? -6.548 2.693 -4.121 1.00 93.88 182 LEU A C 1
ATOM 1456 O O . LEU A 1 182 ? -6.613 3.526 -5.018 1.00 93.88 182 LEU A O 1
ATOM 1460 N N . ASN A 1 183 ? -5.839 2.913 -3.013 1.00 91.75 183 ASN A N 1
ATOM 1461 C CA . ASN A 1 183 ? -5.095 4.151 -2.787 1.00 91.75 183 ASN A CA 1
ATOM 1462 C C . ASN A 1 183 ? -4.063 4.415 -3.903 1.00 91.75 183 ASN A C 1
ATOM 1464 O O . ASN A 1 183 ? -3.988 5.535 -4.417 1.00 91.75 183 ASN A O 1
ATOM 1468 N N 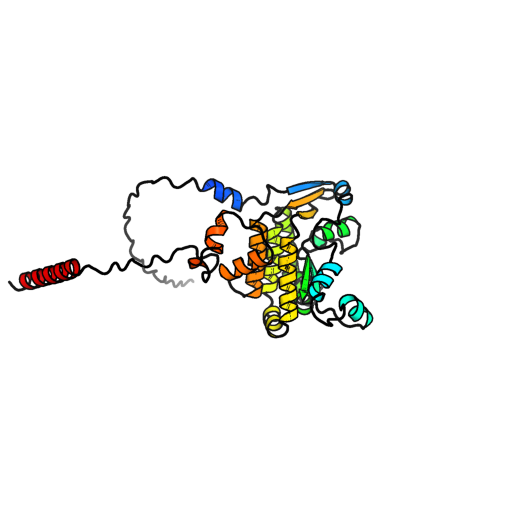. GLN A 1 184 ? -3.349 3.374 -4.344 1.00 92.75 184 GLN A N 1
ATOM 1469 C CA . GLN A 1 184 ? -2.381 3.452 -5.443 1.00 92.75 184 GLN A CA 1
ATOM 1470 C C . GLN A 1 184 ? -3.060 3.737 -6.792 1.00 92.75 184 GLN A C 1
ATOM 1472 O O . GLN A 1 184 ? -2.589 4.580 -7.553 1.00 92.75 184 GLN A O 1
ATOM 1477 N N . ILE A 1 185 ? -4.220 3.135 -7.069 1.00 90.19 185 ILE A N 1
ATOM 1478 C CA . ILE A 1 185 ? -5.003 3.424 -8.283 1.00 90.19 185 ILE A CA 1
ATOM 1479 C C . ILE A 1 185 ? -5.352 4.916 -8.371 1.00 90.19 185 ILE A C 1
ATOM 1481 O O . ILE A 1 185 ? -5.185 5.524 -9.430 1.00 90.19 185 ILE A O 1
ATOM 1485 N N . TYR A 1 186 ? -5.764 5.531 -7.259 1.00 89.06 186 TYR A N 1
ATOM 1486 C CA . TYR A 1 186 ? -6.054 6.966 -7.236 1.00 89.06 186 TYR A CA 1
ATOM 1487 C C . TYR A 1 186 ? -4.798 7.825 -7.433 1.00 89.06 186 TYR A C 1
ATOM 1489 O O . TYR A 1 186 ? -4.882 8.834 -8.126 1.00 89.06 186 TYR A O 1
ATOM 1497 N N . TYR A 1 187 ? -3.624 7.419 -6.929 1.00 88.50 187 TYR A N 1
ATOM 1498 C CA . TYR A 1 187 ? -2.364 8.101 -7.267 1.00 88.50 187 TYR A CA 1
ATOM 1499 C C . TYR A 1 187 ? -2.052 8.043 -8.762 1.00 88.50 187 TYR A C 1
ATOM 1501 O O . TYR A 1 187 ? -1.635 9.050 -9.333 1.00 88.50 187 TYR A O 1
ATOM 1509 N N . ARG A 1 188 ? -2.281 6.896 -9.413 1.00 85.88 188 ARG A N 1
ATOM 1510 C CA . ARG A 1 188 ? -2.051 6.742 -10.858 1.00 85.88 188 ARG A CA 1
ATOM 1511 C C . ARG A 1 188 ? -2.909 7.697 -11.693 1.00 85.88 188 ARG A C 1
ATOM 1513 O O . ARG A 1 188 ? -2.457 8.165 -12.735 1.00 85.88 188 ARG A O 1
ATOM 1520 N N . GLY A 1 189 ? -4.131 7.974 -11.236 1.00 81.50 189 GLY A N 1
ATOM 1521 C CA . GLY A 1 189 ? -5.067 8.891 -11.891 1.00 81.50 189 GLY A CA 1
ATOM 1522 C C . GLY A 1 189 ? -4.743 10.381 -11.721 1.00 81.50 189 GLY A C 1
ATOM 1523 O O . GLY A 1 189 ? -5.393 11.206 -12.352 1.00 81.50 189 GLY A O 1
ATOM 1524 N N . LEU A 1 190 ? -3.760 10.752 -10.892 1.00 81.31 190 LEU A N 1
ATOM 1525 C CA . LEU A 1 190 ? -3.383 12.151 -10.687 1.00 81.31 190 LEU A CA 1
ATOM 1526 C C . LEU A 1 190 ? -2.407 12.623 -11.772 1.00 81.31 190 LEU A C 1
ATOM 1528 O O . LEU A 1 190 ? -1.224 12.281 -11.740 1.00 81.31 190 LEU A O 1
ATOM 1532 N N . ASP A 1 191 ? -2.848 13.511 -12.662 1.00 76.88 191 ASP A N 1
ATOM 1533 C CA . ASP A 1 191 ? -1.973 14.130 -13.673 1.00 76.88 191 ASP A CA 1
ATOM 1534 C C . ASP A 1 191 ? -0.740 14.795 -13.045 1.00 76.88 191 ASP A C 1
ATOM 1536 O O . ASP A 1 191 ? 0.396 14.602 -13.486 1.00 76.88 191 ASP A O 1
ATOM 1540 N N . SER A 1 192 ? -0.946 15.494 -11.922 1.00 73.06 192 SER A N 1
ATOM 1541 C CA . SER A 1 192 ? 0.132 16.154 -11.185 1.00 73.06 192 SER A CA 1
ATOM 1542 C C . SER A 1 192 ? 1.204 15.181 -10.707 1.00 73.06 192 SER A C 1
ATOM 1544 O O . SER A 1 192 ? 2.364 15.566 -10.571 1.00 73.06 192 SER A O 1
ATOM 1546 N N . TYR A 1 193 ? 0.839 13.925 -10.447 1.00 79.19 193 TYR A N 1
ATOM 1547 C CA . TYR A 1 193 ? 1.770 12.925 -9.950 1.00 79.19 193 TYR A CA 1
ATOM 1548 C C . TYR A 1 193 ? 2.882 12.669 -10.972 1.00 79.19 193 TYR A C 1
ATOM 1550 O O . TYR A 1 193 ? 4.061 12.767 -10.627 1.00 79.19 193 TYR A O 1
ATOM 1558 N N . ARG A 1 194 ? 2.534 12.497 -12.255 1.00 75.81 194 ARG A N 1
ATOM 1559 C CA . ARG A 1 194 ? 3.503 12.319 -13.355 1.00 75.81 194 ARG A CA 1
ATOM 1560 C C . ARG A 1 194 ? 4.465 13.499 -13.476 1.00 75.81 194 ARG A C 1
ATOM 1562 O O . ARG A 1 194 ? 5.676 13.307 -13.596 1.00 75.81 194 ARG A O 1
ATOM 1569 N N . ASP A 1 195 ? 3.932 14.715 -13.398 1.00 77.81 195 ASP A N 1
ATOM 1570 C CA . ASP A 1 195 ? 4.724 15.941 -13.501 1.00 77.81 195 ASP A CA 1
ATOM 1571 C C . ASP A 1 195 ? 5.681 16.112 -12.320 1.00 77.81 195 ASP A C 1
ATOM 1573 O O . ASP A 1 195 ? 6.813 16.582 -12.480 1.00 77.81 195 ASP A O 1
ATOM 1577 N N . THR A 1 196 ? 5.259 15.716 -11.116 1.00 78.50 196 THR A N 1
ATOM 1578 C CA . THR A 1 196 ? 6.143 15.779 -9.949 1.00 78.50 196 THR A CA 1
ATOM 1579 C C . THR A 1 196 ? 7.285 14.773 -10.017 1.00 78.50 196 THR A C 1
ATOM 1581 O O . THR A 1 196 ? 8.381 15.132 -9.582 1.00 78.50 196 THR A O 1
ATOM 1584 N N . ARG A 1 197 ? 7.081 13.575 -10.590 1.00 80.12 197 ARG A N 1
ATOM 1585 C CA . ARG A 1 197 ? 8.141 12.556 -10.687 1.00 80.12 197 ARG A CA 1
ATOM 1586 C C . ARG A 1 197 ? 9.335 13.032 -11.508 1.00 80.12 197 ARG A C 1
ATOM 1588 O O . ARG A 1 197 ? 10.465 12.778 -11.111 1.00 80.12 197 ARG A O 1
ATOM 1595 N N . LYS A 1 198 ? 9.096 13.779 -12.594 1.00 76.94 198 LYS A N 1
ATOM 1596 C CA . LYS A 1 198 ? 10.164 14.346 -13.442 1.00 76.94 198 LYS A CA 1
ATOM 1597 C C . LYS A 1 198 ? 10.997 15.412 -12.725 1.00 76.94 198 LYS A C 1
ATOM 1599 O O . LYS A 1 198 ? 12.188 15.527 -12.972 1.00 76.94 198 LYS A O 1
ATOM 1604 N N . ASN A 1 199 ? 10.364 16.198 -11.854 1.00 76.06 199 ASN A N 1
ATOM 1605 C CA . ASN A 1 199 ? 10.968 17.396 -11.262 1.00 76.06 199 ASN A CA 1
ATOM 1606 C C . ASN A 1 199 ? 11.458 17.202 -9.815 1.00 76.06 199 ASN A C 1
ATOM 1608 O O . ASN A 1 199 ? 12.129 18.076 -9.278 1.00 76.06 199 ASN A O 1
ATOM 1612 N N . ASN A 1 200 ? 11.079 16.107 -9.149 1.00 79.06 200 ASN A N 1
ATOM 1613 C CA . ASN A 1 200 ? 11.375 15.841 -7.734 1.00 79.06 200 ASN A CA 1
ATOM 1614 C C . ASN A 1 200 ? 11.769 14.372 -7.541 1.00 79.06 200 ASN A C 1
ATOM 1616 O O . ASN A 1 200 ? 11.205 13.664 -6.704 1.00 79.06 200 ASN A O 1
ATOM 1620 N N . GLU A 1 201 ? 12.697 13.896 -8.368 1.00 78.88 201 GLU A N 1
ATOM 1621 C CA . GLU A 1 201 ? 13.042 12.477 -8.477 1.00 78.88 201 GLU A CA 1
ATOM 1622 C C . GLU A 1 201 ? 13.467 11.865 -7.131 1.00 78.88 201 GLU A C 1
ATOM 1624 O O . GLU A 1 201 ? 13.004 10.781 -6.787 1.00 78.88 201 GLU A O 1
ATOM 1629 N N . ILE A 1 202 ? 14.265 12.583 -6.330 1.00 83.56 202 ILE A N 1
ATOM 1630 C CA . ILE A 1 202 ? 14.749 12.106 -5.022 1.00 83.56 202 ILE A CA 1
ATOM 1631 C C . ILE A 1 202 ? 13.579 11.820 -4.072 1.00 83.56 202 ILE A C 1
ATOM 1633 O O . ILE A 1 202 ? 13.449 10.704 -3.578 1.00 83.56 202 ILE A O 1
ATOM 1637 N N . TYR A 1 203 ? 12.677 12.782 -3.854 1.00 83.94 203 TYR A N 1
ATOM 1638 C CA . TYR A 1 203 ? 11.566 12.601 -2.910 1.00 83.94 203 TYR A CA 1
ATOM 1639 C C . TYR A 1 203 ? 10.553 11.554 -3.376 1.00 83.94 203 TYR A C 1
ATOM 1641 O O . TYR A 1 203 ? 9.999 10.832 -2.552 1.00 83.94 203 TYR A O 1
ATOM 1649 N N . ASN A 1 204 ? 10.344 11.424 -4.689 1.00 86.56 204 ASN A N 1
ATOM 1650 C CA . ASN A 1 204 ? 9.507 10.354 -5.228 1.00 86.56 204 ASN A CA 1
ATOM 1651 C C . ASN A 1 204 ? 10.160 8.976 -5.030 1.00 86.56 204 ASN A C 1
ATOM 1653 O O . ASN A 1 204 ? 9.471 8.043 -4.629 1.00 86.56 204 ASN A O 1
ATOM 1657 N N . LYS A 1 205 ? 11.483 8.853 -5.221 1.00 89.06 205 LYS A N 1
ATOM 1658 C CA . LYS A 1 205 ? 12.228 7.618 -4.917 1.00 89.06 205 LYS A CA 1
ATOM 1659 C C . LYS A 1 205 ? 12.173 7.266 -3.432 1.00 89.06 205 LYS A C 1
ATOM 1661 O O . LYS A 1 205 ? 12.004 6.099 -3.104 1.00 89.06 205 LYS A O 1
ATOM 1666 N N . MET A 1 206 ? 12.273 8.254 -2.541 1.00 88.75 206 MET A N 1
ATOM 1667 C CA . MET A 1 206 ? 12.112 8.039 -1.097 1.00 88.75 206 MET A CA 1
ATOM 1668 C C . MET A 1 206 ? 10.701 7.556 -0.755 1.00 88.75 206 MET A C 1
ATOM 1670 O O . MET A 1 206 ? 10.550 6.675 0.086 1.00 88.75 206 MET A O 1
ATOM 1674 N N . ALA A 1 207 ? 9.676 8.090 -1.423 1.00 90.44 207 ALA A N 1
ATOM 1675 C CA . ALA A 1 207 ? 8.305 7.644 -1.218 1.00 90.44 207 ALA A CA 1
ATOM 1676 C C . ALA A 1 207 ? 8.072 6.202 -1.692 1.00 90.44 207 ALA A C 1
ATOM 1678 O O . ALA A 1 207 ? 7.443 5.411 -0.993 1.00 90.44 207 ALA A O 1
ATOM 1679 N N . ASP A 1 208 ? 8.624 5.838 -2.853 1.00 93.62 208 ASP A N 1
ATOM 1680 C CA . ASP A 1 208 ? 8.589 4.458 -3.351 1.00 93.62 208 ASP A CA 1
ATOM 1681 C C . ASP A 1 208 ? 9.332 3.507 -2.418 1.00 93.62 208 ASP A C 1
ATOM 1683 O O . ASP A 1 208 ? 8.825 2.440 -2.077 1.00 93.62 208 ASP A O 1
ATOM 1687 N N . ASP A 1 209 ? 10.514 3.921 -1.962 1.00 92.44 209 ASP A N 1
ATOM 1688 C CA . ASP A 1 209 ? 11.318 3.148 -1.029 1.00 92.44 209 ASP A CA 1
ATOM 1689 C C . ASP A 1 209 ? 10.590 2.927 0.297 1.00 92.44 209 ASP A C 1
ATOM 1691 O O . ASP A 1 209 ? 10.602 1.815 0.824 1.00 92.44 209 ASP A O 1
ATOM 1695 N N . SER A 1 210 ? 9.887 3.950 0.784 1.00 91.38 210 SER A N 1
ATOM 1696 C CA . SER A 1 210 ? 9.059 3.856 1.982 1.00 91.38 210 SER A CA 1
ATOM 1697 C C . SER A 1 210 ? 7.872 2.913 1.815 1.00 91.38 210 SER A C 1
ATOM 1699 O O . SER A 1 210 ? 7.574 2.128 2.715 1.00 91.38 210 SER A O 1
ATOM 1701 N N . PHE A 1 211 ? 7.213 2.948 0.655 1.00 93.44 211 PHE A N 1
ATOM 1702 C CA . PHE A 1 211 ? 6.094 2.062 0.348 1.00 93.44 211 PHE A CA 1
ATOM 1703 C C . PHE A 1 211 ? 6.524 0.589 0.302 1.00 93.44 211 PHE A C 1
ATOM 1705 O O . PHE A 1 211 ? 5.926 -0.261 0.956 1.00 93.44 211 PHE A O 1
ATOM 1712 N N . PHE A 1 212 ? 7.588 0.258 -0.431 1.00 93.94 212 PHE A N 1
ATOM 1713 C CA . PHE A 1 212 ? 8.041 -1.133 -0.513 1.00 93.94 212 PHE A CA 1
ATOM 1714 C C . PHE A 1 212 ? 8.624 -1.638 0.813 1.00 93.94 212 PHE A C 1
ATOM 1716 O O . PHE A 1 212 ? 8.411 -2.795 1.187 1.00 93.94 212 PHE A O 1
ATOM 1723 N N . TYR A 1 213 ? 9.314 -0.769 1.558 1.00 90.81 213 TYR A N 1
ATOM 1724 C CA . TYR A 1 213 ? 9.806 -1.100 2.891 1.00 90.81 213 TYR A CA 1
ATOM 1725 C C . TYR A 1 213 ? 8.663 -1.371 3.880 1.00 90.81 213 TYR A C 1
ATOM 1727 O O . TYR A 1 213 ? 8.739 -2.318 4.661 1.00 90.81 213 TYR A O 1
ATOM 1735 N N . SER A 1 214 ? 7.573 -0.600 3.841 1.00 88.50 214 SER A N 1
ATOM 1736 C CA . SER A 1 214 ? 6.442 -0.825 4.747 1.00 88.50 214 SER A CA 1
ATOM 1737 C C . SER A 1 214 ? 5.745 -2.168 4.483 1.00 88.50 214 SER A C 1
ATOM 1739 O O . SER A 1 214 ? 5.390 -2.864 5.436 1.00 88.50 214 SER A O 1
ATOM 1741 N N . ILE A 1 215 ? 5.628 -2.589 3.217 1.00 89.94 215 ILE A N 1
ATOM 1742 C CA . ILE A 1 215 ? 5.082 -3.906 2.837 1.00 89.94 215 ILE A CA 1
ATOM 1743 C C . ILE A 1 215 ? 5.980 -5.048 3.320 1.00 89.94 215 ILE A C 1
ATOM 1745 O O . ILE A 1 215 ? 5.478 -6.065 3.805 1.00 89.94 215 ILE A O 1
ATOM 1749 N N . SER A 1 216 ? 7.305 -4.904 3.223 1.00 88.38 216 SER A N 1
ATOM 1750 C CA . SER A 1 216 ? 8.228 -5.968 3.643 1.00 88.38 216 SER A CA 1
ATOM 1751 C C . SER A 1 216 ? 8.237 -6.190 5.156 1.00 88.38 216 SER A C 1
ATOM 1753 O O . SER A 1 216 ? 8.538 -7.291 5.609 1.00 88.38 216 SER A O 1
ATOM 1755 N N . LYS A 1 217 ? 7.877 -5.170 5.944 1.00 85.00 217 LYS A N 1
ATOM 1756 C CA . LYS A 1 217 ? 7.903 -5.218 7.415 1.00 85.00 217 LYS A CA 1
ATOM 1757 C C . LYS A 1 217 ? 6.561 -5.497 8.080 1.00 85.00 217 LYS A C 1
ATOM 1759 O O . LYS A 1 217 ? 6.547 -5.711 9.290 1.00 85.00 217 LYS A O 1
ATOM 1764 N N . LYS A 1 218 ? 5.446 -5.446 7.348 1.00 83.62 218 LYS A N 1
ATOM 1765 C CA . LYS A 1 218 ? 4.106 -5.535 7.940 1.00 83.62 218 LYS A CA 1
ATOM 1766 C C 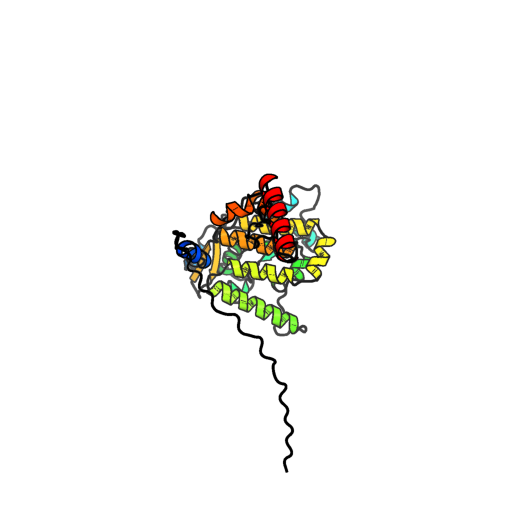. LYS A 1 218 ? 3.276 -6.642 7.309 1.00 83.62 218 LYS A C 1
ATOM 1768 O O . LYS A 1 218 ? 2.987 -6.604 6.116 1.00 83.62 218 LYS A O 1
ATOM 1773 N N . ASP A 1 219 ? 2.877 -7.596 8.139 1.00 85.19 219 ASP A N 1
ATOM 1774 C CA . ASP A 1 219 ? 1.984 -8.696 7.770 1.00 85.19 219 ASP A CA 1
ATOM 1775 C C . ASP A 1 219 ? 0.549 -8.434 8.235 1.00 85.19 219 ASP A C 1
ATOM 1777 O O . ASP A 1 219 ? -0.387 -8.617 7.463 1.00 85.19 219 ASP A O 1
ATOM 1781 N N . ASP A 1 220 ? 0.384 -7.927 9.459 1.00 87.31 220 ASP A N 1
ATOM 1782 C CA . ASP A 1 220 ? -0.924 -7.804 10.101 1.00 87.31 220 ASP A CA 1
ATOM 1783 C C . ASP A 1 220 ? -1.530 -6.404 9.991 1.00 87.31 220 ASP A C 1
ATOM 1785 O O . ASP A 1 220 ? -0.886 -5.386 10.282 1.00 87.31 220 ASP A O 1
ATOM 1789 N N . TYR A 1 221 ? -2.819 -6.372 9.657 1.00 87.62 221 TYR A N 1
ATOM 1790 C CA . TYR A 1 221 ? -3.631 -5.170 9.509 1.00 87.62 221 TYR A CA 1
ATOM 1791 C C . TYR A 1 221 ? -4.943 -5.308 10.267 1.00 87.62 221 TYR A C 1
ATOM 1793 O O . TYR A 1 221 ? -5.600 -6.339 10.177 1.00 87.62 221 TYR A O 1
ATOM 1801 N N . ALA A 1 222 ? -5.357 -4.268 10.987 1.00 87.56 222 ALA A N 1
ATOM 1802 C CA . ALA A 1 222 ? -6.556 -4.314 11.819 1.00 87.56 222 ALA A CA 1
ATOM 1803 C C . ALA A 1 222 ? -7.599 -3.276 11.397 1.00 87.56 222 ALA A C 1
ATOM 1805 O O . ALA A 1 222 ? -7.261 -2.160 11.001 1.00 87.56 222 ALA A O 1
ATOM 1806 N N . HIS A 1 223 ? -8.873 -3.642 11.520 1.00 86.38 223 HIS A N 1
ATOM 1807 C CA . HIS A 1 223 ? -10.018 -2.753 11.329 1.00 86.38 223 HIS A CA 1
ATOM 1808 C C . HIS A 1 223 ? -11.164 -3.149 12.269 1.00 86.38 223 HIS A C 1
ATOM 1810 O O . HIS A 1 223 ? -11.241 -4.297 12.713 1.00 86.38 223 HIS A O 1
ATOM 1816 N N . LEU A 1 224 ? -12.069 -2.213 12.576 1.00 87.12 224 LEU A N 1
ATOM 1817 C CA . LEU A 1 224 ? -13.310 -2.565 13.267 1.00 87.12 224 LEU A CA 1
ATOM 1818 C C . LEU A 1 224 ? -14.219 -3.367 12.335 1.00 87.12 224 LEU A C 1
ATOM 1820 O O . LEU A 1 224 ? -14.543 -2.914 11.239 1.00 87.12 224 LEU A O 1
ATOM 1824 N N . SER A 1 225 ? -14.668 -4.530 12.798 1.00 83.69 225 SER A N 1
ATOM 1825 C CA . SER A 1 225 ? -15.696 -5.342 12.131 1.00 83.69 225 SER A CA 1
ATOM 1826 C C . SER A 1 225 ? -17.054 -5.260 12.835 1.00 83.69 225 SER A C 1
ATOM 1828 O O . SER A 1 225 ? -18.057 -5.746 12.317 1.00 83.69 225 SER A O 1
ATOM 1830 N N . GLY A 1 226 ? -17.104 -4.609 13.999 1.00 80.88 226 GLY A N 1
ATOM 1831 C CA . GLY A 1 226 ? -18.312 -4.355 14.773 1.00 80.88 226 GLY A CA 1
ATOM 1832 C C . GLY A 1 226 ? -18.092 -3.242 15.795 1.00 80.88 226 GLY A C 1
ATOM 1833 O O . GLY A 1 226 ? -17.041 -2.605 15.823 1.00 80.88 226 GLY A O 1
ATOM 1834 N N . LYS A 1 227 ? -19.090 -2.999 16.654 1.00 81.81 227 LYS A N 1
ATOM 1835 C CA . LYS A 1 227 ? -19.009 -1.953 17.689 1.00 81.81 227 LYS A CA 1
ATOM 1836 C C . LYS A 1 227 ? -17.879 -2.213 18.694 1.00 81.81 227 LYS A C 1
ATOM 1838 O O . LYS A 1 227 ? -17.152 -1.286 19.030 1.00 81.81 227 LYS A O 1
ATOM 1843 N N . ASP A 1 228 ? -17.727 -3.472 19.104 1.00 86.38 228 ASP A N 1
ATOM 1844 C CA . ASP A 1 228 ? -16.762 -3.918 20.117 1.00 86.38 228 ASP A CA 1
ATOM 1845 C C . ASP A 1 228 ? -15.853 -5.054 19.595 1.00 86.38 228 ASP A C 1
ATOM 1847 O O . ASP A 1 228 ? -15.223 -5.768 20.375 1.00 86.38 228 ASP A O 1
ATOM 1851 N N . GLU A 1 229 ? -15.767 -5.215 18.268 1.00 90.38 229 GLU A N 1
ATOM 1852 C CA . GLU A 1 229 ? -15.008 -6.278 17.593 1.00 90.38 229 GLU A CA 1
ATOM 1853 C C . GLU A 1 229 ? -13.972 -5.692 16.624 1.00 90.38 229 GLU A C 1
ATOM 1855 O O . GLU A 1 229 ? -14.284 -4.830 15.795 1.00 90.38 229 GLU A O 1
ATOM 1860 N N . VAL A 1 230 ? -12.744 -6.204 16.709 1.00 89.62 230 VAL A N 1
ATOM 1861 C CA . VAL A 1 230 ? -11.641 -5.922 15.786 1.00 89.62 230 VAL A CA 1
ATOM 1862 C C . VAL A 1 230 ? -11.332 -7.183 14.987 1.00 89.62 230 VAL A C 1
ATOM 1864 O O . VAL A 1 230 ? -11.161 -8.259 15.563 1.00 89.62 230 VAL A O 1
ATOM 1867 N N . THR A 1 231 ? -11.199 -7.036 13.671 1.00 89.31 231 THR A N 1
ATOM 1868 C CA . THR A 1 231 ? -10.650 -8.070 12.790 1.00 89.31 231 THR A CA 1
ATOM 1869 C C . THR A 1 231 ? -9.215 -7.709 12.423 1.00 89.31 231 THR A C 1
ATOM 1871 O O . THR A 1 231 ? -8.960 -6.634 11.878 1.00 89.31 231 THR A O 1
ATOM 1874 N N . ILE A 1 232 ? -8.285 -8.620 12.710 1.00 89.56 232 ILE A N 1
ATOM 1875 C CA . ILE A 1 232 ? -6.903 -8.595 12.226 1.00 89.56 232 ILE A CA 1
ATOM 1876 C C . ILE A 1 232 ? -6.813 -9.511 11.008 1.00 89.56 232 ILE A C 1
ATOM 1878 O O . ILE A 1 232 ? -7.277 -10.646 11.061 1.00 89.56 232 ILE A O 1
ATOM 1882 N N . VAL A 1 233 ? -6.227 -9.018 9.925 1.00 89.94 233 VAL A N 1
ATOM 1883 C CA . VAL A 1 233 ? -5.984 -9.737 8.673 1.00 89.94 233 VAL A CA 1
ATOM 1884 C C . VAL A 1 233 ? -4.481 -9.787 8.438 1.00 89.94 233 VAL A C 1
ATOM 1886 O O . VAL A 1 233 ? -3.835 -8.738 8.402 1.00 89.94 233 VAL A O 1
ATOM 1889 N N . THR A 1 234 ? -3.945 -10.989 8.259 1.00 90.31 234 THR A N 1
ATOM 1890 C CA . THR A 1 234 ? -2.551 -11.211 7.869 1.00 90.31 234 THR A CA 1
ATOM 1891 C C . THR A 1 234 ? -2.477 -11.308 6.348 1.00 90.31 234 THR A C 1
ATOM 1893 O O . THR A 1 234 ? -3.121 -12.171 5.747 1.00 90.31 234 THR A O 1
ATOM 1896 N N . LEU A 1 235 ? -1.707 -10.422 5.712 1.00 89.25 235 LEU A N 1
ATOM 1897 C CA . LEU A 1 235 ? -1.512 -10.453 4.263 1.00 89.25 235 LEU A CA 1
ATOM 1898 C C . LEU A 1 235 ? -0.701 -11.677 3.845 1.00 89.25 235 LEU A C 1
ATOM 1900 O O . LEU A 1 235 ? 0.343 -11.978 4.421 1.00 89.25 235 LEU A O 1
ATOM 1904 N N . SER A 1 236 ? -1.164 -12.346 2.795 1.00 90.56 236 SER A N 1
ATOM 1905 C CA . SER A 1 236 ? -0.426 -13.431 2.157 1.00 90.56 236 SER A CA 1
ATOM 1906 C C . SER A 1 236 ? 0.788 -12.908 1.365 1.00 90.56 236 SER A C 1
ATOM 1908 O O . SER A 1 236 ? 0.863 -11.720 1.029 1.00 90.56 236 SER A O 1
ATOM 1910 N N . PRO A 1 237 ? 1.738 -13.785 0.989 1.00 90.81 237 PRO A N 1
ATOM 1911 C CA . PRO A 1 237 ? 2.788 -13.434 0.033 1.00 90.81 237 PRO A CA 1
ATOM 1912 C C . PRO A 1 237 ? 2.243 -12.882 -1.293 1.00 90.81 237 PRO A C 1
ATOM 1914 O O . PRO A 1 237 ? 2.823 -11.953 -1.853 1.00 90.81 237 PRO A O 1
ATOM 1917 N N . LEU A 1 238 ? 1.110 -13.412 -1.774 1.00 90.75 238 LEU A N 1
ATOM 1918 C CA . LEU A 1 238 ? 0.458 -12.920 -2.988 1.00 90.75 238 LEU A CA 1
ATOM 1919 C C . LEU A 1 238 ? -0.062 -11.491 -2.794 1.00 90.75 238 LEU A C 1
ATOM 1921 O O . LEU A 1 238 ? 0.247 -10.629 -3.609 1.00 90.75 238 LEU A O 1
ATOM 1925 N N . ASP A 1 239 ? -0.746 -11.209 -1.681 1.00 93.00 239 ASP A N 1
ATOM 1926 C CA . ASP A 1 239 ? -1.223 -9.856 -1.360 1.00 93.00 239 ASP A CA 1
ATOM 1927 C C . ASP A 1 239 ? -0.071 -8.842 -1.371 1.00 93.00 239 ASP A C 1
ATOM 1929 O O . ASP A 1 239 ? -0.170 -7.773 -1.972 1.00 93.00 239 ASP A O 1
ATOM 1933 N N . LYS A 1 240 ? 1.056 -9.179 -0.731 1.00 91.81 240 LYS A N 1
ATOM 1934 C CA . LYS A 1 240 ? 2.245 -8.313 -0.699 1.00 91.81 240 LYS A CA 1
ATOM 1935 C C . LYS A 1 240 ? 2.842 -8.089 -2.087 1.00 91.81 240 LYS A C 1
ATOM 1937 O O . LYS A 1 240 ? 3.260 -6.969 -2.392 1.00 91.81 240 LYS A O 1
ATOM 1942 N N . LEU A 1 241 ? 2.869 -9.126 -2.923 1.00 93.19 241 LEU A N 1
ATOM 1943 C CA . LEU A 1 241 ? 3.325 -9.024 -4.305 1.00 93.19 241 LEU A CA 1
ATOM 1944 C C . LEU A 1 241 ? 2.409 -8.106 -5.124 1.00 93.19 241 LEU A C 1
ATOM 1946 O O . LEU A 1 241 ? 2.899 -7.220 -5.823 1.00 93.19 241 LEU A O 1
ATOM 1950 N N . GLU A 1 242 ? 1.091 -8.256 -4.999 1.00 93.25 242 GLU A N 1
ATOM 1951 C CA . GLU A 1 242 ? 0.118 -7.392 -5.672 1.00 93.25 242 GLU A CA 1
ATOM 1952 C C . GLU A 1 242 ? 0.225 -5.933 -5.214 1.00 93.25 242 GLU A C 1
ATOM 1954 O O . GLU A 1 242 ? 0.149 -5.017 -6.036 1.00 93.25 242 GLU A O 1
ATOM 1959 N N . LEU A 1 243 ? 0.474 -5.689 -3.922 1.00 95.00 243 LEU A N 1
ATOM 1960 C CA . LEU A 1 243 ? 0.758 -4.342 -3.428 1.00 95.00 243 LEU A CA 1
ATOM 1961 C C . LEU A 1 243 ? 2.004 -3.753 -4.099 1.00 95.00 243 LEU A C 1
ATOM 1963 O O . LEU A 1 243 ? 1.957 -2.615 -4.573 1.00 95.00 243 LEU A O 1
ATOM 1967 N N . ALA A 1 244 ? 3.090 -4.523 -4.205 1.00 95.50 244 ALA A N 1
ATOM 1968 C CA . ALA A 1 244 ? 4.297 -4.082 -4.898 1.00 95.50 244 ALA A CA 1
ATOM 1969 C C . ALA A 1 244 ? 4.029 -3.777 -6.385 1.00 95.50 244 ALA A C 1
ATOM 1971 O O . ALA A 1 244 ? 4.429 -2.721 -6.883 1.00 95.50 244 ALA A O 1
ATOM 1972 N N . ILE A 1 245 ? 3.282 -4.645 -7.076 1.00 95.25 245 ILE A N 1
ATOM 1973 C CA . ILE A 1 245 ? 2.855 -4.436 -8.466 1.00 95.25 245 ILE A CA 1
ATOM 1974 C C . ILE A 1 245 ? 2.029 -3.151 -8.593 1.00 95.25 245 ILE A C 1
ATOM 1976 O O . ILE A 1 245 ? 2.287 -2.349 -9.489 1.00 95.25 245 ILE A O 1
ATOM 1980 N N . SER A 1 246 ? 1.082 -2.906 -7.682 1.00 95.94 246 SER A N 1
ATOM 1981 C CA . SER A 1 246 ? 0.223 -1.716 -7.726 1.00 95.94 246 SER A CA 1
ATOM 1982 C C . SER A 1 246 ? 1.032 -0.417 -7.656 1.00 95.94 246 SER A C 1
ATOM 1984 O O . SER A 1 246 ? 0.785 0.506 -8.436 1.00 95.94 246 SER A O 1
ATOM 1986 N N . ARG A 1 247 ? 2.070 -0.362 -6.808 1.00 95.81 247 ARG A N 1
ATOM 1987 C CA . ARG A 1 247 ? 2.975 0.792 -6.742 1.00 95.81 247 ARG A CA 1
ATOM 1988 C C . ARG A 1 247 ? 3.871 0.890 -7.966 1.00 95.81 247 ARG A C 1
ATOM 1990 O O . ARG A 1 247 ? 4.054 1.989 -8.480 1.00 95.81 247 ARG A O 1
ATOM 1997 N N . LEU A 1 248 ? 4.387 -0.223 -8.486 1.00 95.62 248 LEU A N 1
ATOM 1998 C CA . LEU A 1 248 ? 5.144 -0.215 -9.741 1.00 95.62 248 LEU A CA 1
ATOM 1999 C C . LEU A 1 248 ? 4.311 0.331 -10.905 1.00 95.62 248 LEU A C 1
ATOM 2001 O O . LEU A 1 248 ? 4.806 1.148 -11.676 1.00 95.62 248 LEU A O 1
ATOM 2005 N N . MET A 1 249 ? 3.031 -0.026 -10.993 1.00 93.69 249 MET A N 1
ATOM 2006 C CA . MET A 1 249 ? 2.130 0.525 -12.007 1.00 93.69 249 MET A CA 1
ATOM 2007 C C . MET A 1 249 ? 1.899 2.033 -11.841 1.00 93.69 249 MET A C 1
ATOM 2009 O O . MET A 1 249 ? 1.728 2.732 -12.836 1.00 93.69 249 MET A O 1
ATOM 2013 N N . VAL A 1 250 ? 1.930 2.552 -10.611 1.00 91.75 250 VAL A N 1
ATOM 2014 C CA . VAL A 1 250 ? 1.902 3.998 -10.322 1.00 91.75 250 VAL A CA 1
ATOM 2015 C C . VAL A 1 250 ? 3.215 4.684 -10.722 1.00 91.75 250 VAL A C 1
ATOM 2017 O O . VAL A 1 250 ? 3.200 5.807 -11.226 1.00 91.75 250 VAL A O 1
ATOM 2020 N N . ILE A 1 251 ? 4.357 4.028 -10.508 1.00 91.50 251 ILE A N 1
ATOM 2021 C CA . ILE A 1 251 ? 5.689 4.546 -10.857 1.00 91.50 251 ILE A CA 1
ATOM 2022 C C . ILE A 1 251 ? 5.882 4.610 -12.369 1.00 91.50 251 ILE A C 1
ATOM 2024 O O . ILE A 1 251 ? 6.326 5.629 -12.895 1.00 91.50 251 ILE A O 1
ATOM 2028 N N . LEU A 1 252 ? 5.548 3.519 -13.051 1.00 90.56 252 LEU A N 1
ATOM 2029 C CA . LEU A 1 252 ? 5.856 3.300 -14.460 1.00 90.56 252 LEU A CA 1
ATOM 2030 C C . LEU A 1 252 ? 4.740 3.773 -15.391 1.00 90.56 252 LEU A C 1
ATOM 2032 O O . LEU A 1 252 ? 4.967 3.920 -16.588 1.00 90.56 252 LEU A O 1
ATOM 2036 N N . ASP A 1 253 ? 3.531 3.951 -14.856 1.00 89.19 253 ASP A N 1
ATOM 2037 C CA . ASP A 1 253 ? 2.296 4.156 -15.615 1.00 89.19 253 ASP A CA 1
ATOM 2038 C C . ASP A 1 253 ? 1.984 3.055 -16.655 1.00 89.19 253 ASP A C 1
ATOM 2040 O O . ASP A 1 253 ? 1.203 3.205 -17.595 1.00 89.19 253 ASP A O 1
ATOM 2044 N N . ARG A 1 254 ? 2.550 1.874 -16.456 1.00 90.69 254 ARG A N 1
ATOM 2045 C CA . ARG A 1 254 ? 2.292 0.685 -17.264 1.00 90.69 254 ARG A CA 1
ATOM 2046 C C . ARG A 1 254 ? 2.397 -0.549 -16.390 1.00 90.69 254 ARG A C 1
ATOM 2048 O O . ARG A 1 254 ? 2.808 -0.474 -15.236 1.00 90.69 254 ARG A O 1
ATOM 2055 N N . VAL A 1 255 ? 2.052 -1.693 -16.963 1.00 92.19 255 VAL A N 1
ATOM 2056 C CA . VAL A 1 255 ? 2.361 -2.985 -16.351 1.00 92.19 255 VAL A CA 1
ATOM 2057 C C . VAL A 1 255 ? 3.895 -3.117 -16.239 1.00 92.19 255 VAL A C 1
ATOM 2059 O O . VAL A 1 255 ? 4.588 -2.836 -17.229 1.00 92.19 255 VAL A O 1
ATOM 2062 N N . PRO A 1 256 ? 4.443 -3.476 -15.061 1.00 93.75 256 PRO A N 1
ATOM 2063 C CA . PRO A 1 256 ? 5.877 -3.703 -14.904 1.00 93.75 256 PRO A CA 1
ATOM 2064 C C . PRO A 1 256 ? 6.337 -4.934 -15.688 1.00 93.75 256 PRO A C 1
ATOM 2066 O O . PRO A 1 256 ? 5.533 -5.807 -16.032 1.00 93.75 256 PRO A O 1
ATOM 2069 N N . THR A 1 257 ? 7.635 -5.013 -15.961 1.00 93.31 257 THR A N 1
ATOM 2070 C CA . THR A 1 257 ? 8.260 -6.245 -16.452 1.00 93.31 257 THR A CA 1
ATOM 2071 C C . THR A 1 257 ? 8.626 -7.184 -15.301 1.00 93.31 257 THR A C 1
ATOM 2073 O O . THR A 1 257 ? 8.672 -6.768 -14.138 1.00 93.31 257 THR A O 1
ATOM 2076 N N . ASN A 1 258 ? 8.917 -8.454 -15.602 1.00 91.19 258 ASN A N 1
ATOM 2077 C CA . ASN A 1 258 ? 9.386 -9.395 -14.577 1.00 91.19 258 ASN A CA 1
ATOM 2078 C C . ASN A 1 258 ? 10.714 -8.954 -13.951 1.00 91.19 258 ASN A C 1
ATOM 2080 O O . ASN A 1 258 ? 10.893 -9.131 -12.749 1.00 91.19 258 ASN A O 1
ATOM 2084 N N . ARG A 1 259 ? 11.617 -8.327 -14.721 1.00 93.12 259 ARG A N 1
ATOM 2085 C CA . ARG A 1 259 ? 12.871 -7.767 -14.190 1.00 93.12 259 ARG A CA 1
ATOM 2086 C C . ARG A 1 259 ? 12.603 -6.667 -13.164 1.00 93.12 259 ARG A C 1
ATOM 2088 O O . ARG A 1 259 ? 13.155 -6.712 -12.074 1.00 93.12 259 ARG A O 1
ATOM 2095 N N . GLU A 1 260 ? 11.718 -5.723 -13.478 1.00 95.19 260 GLU A N 1
ATOM 2096 C CA . GLU A 1 260 ? 11.381 -4.619 -12.568 1.00 95.19 260 GLU A CA 1
ATOM 2097 C C . GLU A 1 260 ? 10.722 -5.122 -11.278 1.00 95.19 260 GLU A C 1
ATOM 2099 O O . GLU A 1 260 ? 11.029 -4.640 -10.187 1.00 95.19 260 GLU A O 1
ATOM 2104 N N . LEU A 1 261 ? 9.845 -6.125 -11.390 1.00 94.62 261 LEU A N 1
ATOM 2105 C CA . LEU A 1 261 ? 9.249 -6.776 -10.227 1.00 94.62 261 LEU A CA 1
ATOM 2106 C C . LEU A 1 261 ? 10.300 -7.542 -9.408 1.00 94.62 261 LEU A C 1
ATOM 2108 O O . LEU A 1 261 ? 10.321 -7.416 -8.184 1.00 94.62 261 LEU A O 1
ATOM 2112 N N . ARG A 1 262 ? 11.200 -8.285 -10.067 1.00 93.31 262 ARG A N 1
ATOM 2113 C CA . ARG A 1 262 ? 12.306 -9.015 -9.428 1.00 93.31 262 ARG A CA 1
ATOM 2114 C C . ARG A 1 262 ? 13.220 -8.080 -8.648 1.00 93.31 262 ARG A C 1
ATOM 2116 O O . ARG A 1 262 ? 13.584 -8.398 -7.520 1.00 93.31 262 ARG A O 1
ATOM 2123 N N . ASP A 1 263 ? 13.577 -6.937 -9.223 1.00 94.75 263 ASP A N 1
ATOM 2124 C CA . ASP A 1 263 ? 14.463 -5.967 -8.582 1.00 94.75 263 ASP A CA 1
ATOM 2125 C C . ASP A 1 263 ? 13.859 -5.452 -7.267 1.00 94.75 263 ASP A C 1
ATOM 2127 O O . ASP A 1 263 ? 14.558 -5.369 -6.255 1.00 94.75 263 ASP A O 1
ATOM 2131 N N . VAL A 1 264 ? 12.547 -5.189 -7.239 1.00 95.44 264 VAL A N 1
ATOM 2132 C CA . VAL A 1 264 ? 11.824 -4.826 -6.009 1.00 95.44 264 VAL A CA 1
ATOM 2133 C C . VAL A 1 264 ? 11.776 -5.997 -5.028 1.00 95.44 264 VAL A C 1
ATOM 2135 O O . VAL A 1 264 ? 12.122 -5.825 -3.858 1.00 95.44 264 VAL A O 1
ATOM 2138 N N . VAL A 1 265 ? 11.387 -7.189 -5.485 1.00 93.88 265 VAL A N 1
ATOM 2139 C CA . VAL A 1 265 ? 11.321 -8.393 -4.641 1.00 93.88 265 VAL A CA 1
ATOM 2140 C C . VAL A 1 265 ? 12.659 -8.646 -3.948 1.00 93.88 265 VAL A C 1
ATOM 2142 O O . VAL A 1 265 ? 12.691 -8.804 -2.729 1.00 93.88 265 VAL A O 1
ATOM 2145 N N . ASN A 1 266 ? 13.759 -8.604 -4.699 1.00 93.38 266 ASN A N 1
ATOM 2146 C CA . ASN A 1 266 ? 15.102 -8.839 -4.184 1.00 93.38 266 ASN A CA 1
ATOM 2147 C C . ASN A 1 266 ? 15.557 -7.715 -3.251 1.00 93.38 266 ASN A C 1
ATOM 2149 O O . ASN A 1 266 ? 16.070 -7.989 -2.167 1.00 93.38 266 ASN A O 1
ATOM 2153 N N . LYS A 1 267 ? 15.343 -6.447 -3.633 1.00 95.00 267 LYS A N 1
ATOM 2154 C CA . LYS A 1 267 ? 15.762 -5.292 -2.825 1.00 95.00 267 LYS A CA 1
ATOM 2155 C C . LYS A 1 267 ? 15.099 -5.281 -1.446 1.00 95.00 267 LYS A C 1
ATOM 2157 O O . LYS A 1 267 ? 15.755 -4.942 -0.464 1.00 95.00 267 LYS A O 1
ATOM 2162 N N . TYR A 1 268 ? 13.816 -5.634 -1.366 1.00 92.44 268 TYR A N 1
ATOM 2163 C CA . TYR A 1 268 ? 13.049 -5.593 -0.114 1.00 92.44 268 TYR A CA 1
ATOM 2164 C C . TYR A 1 268 ? 12.828 -6.968 0.520 1.00 92.44 268 TYR A C 1
ATOM 2166 O O . TYR A 1 268 ? 12.131 -7.050 1.532 1.00 92.44 268 TYR A O 1
ATOM 2174 N N . ASN A 1 269 ? 13.433 -8.022 -0.036 1.00 91.88 269 ASN A N 1
ATOM 2175 C CA . ASN A 1 269 ? 13.289 -9.407 0.410 1.00 91.88 269 ASN A CA 1
ATOM 2176 C C . ASN A 1 269 ? 11.813 -9.819 0.582 1.00 91.88 269 ASN A C 1
ATOM 2178 O O . ASN A 1 269 ? 11.413 -10.351 1.621 1.00 91.88 269 ASN A O 1
ATOM 2182 N N . LEU A 1 270 ? 10.979 -9.498 -0.412 1.00 91.31 270 LEU A N 1
ATOM 2183 C CA . LEU A 1 270 ? 9.557 -9.836 -0.387 1.00 91.31 270 LEU A CA 1
ATOM 2184 C C . LEU A 1 270 ? 9.374 -11.339 -0.602 1.00 91.31 270 LEU A C 1
ATOM 2186 O O . LEU A 1 270 ? 9.968 -11.928 -1.502 1.00 91.31 270 LEU A O 1
ATOM 2190 N N . THR A 1 271 ? 8.518 -11.964 0.205 1.00 88.00 271 THR A N 1
ATOM 2191 C CA . THR A 1 271 ? 8.114 -13.353 -0.034 1.00 88.00 271 THR A CA 1
ATOM 2192 C C . THR A 1 271 ? 7.199 -13.409 -1.251 1.00 88.00 271 THR A C 1
ATOM 2194 O O . THR A 1 271 ? 6.236 -12.650 -1.340 1.00 88.00 271 THR A O 1
ATOM 2197 N N . VAL A 1 272 ? 7.499 -14.317 -2.175 1.00 83.50 272 VAL A N 1
ATOM 2198 C CA . VAL A 1 272 ? 6.753 -14.520 -3.421 1.00 83.50 272 VAL A CA 1
ATOM 2199 C C . VAL A 1 272 ? 6.095 -15.903 -3.381 1.00 83.50 272 VAL A C 1
ATOM 2201 O O . VAL A 1 272 ? 6.743 -16.850 -2.928 1.00 83.50 272 VAL A O 1
ATOM 2204 N N . PRO A 1 273 ? 4.844 -16.061 -3.852 1.00 85.19 273 PRO A N 1
ATOM 2205 C CA . PRO A 1 273 ? 4.232 -17.379 -4.007 1.00 85.19 273 PRO A CA 1
ATOM 2206 C C . PRO A 1 273 ? 5.089 -18.300 -4.885 1.00 85.19 273 PRO A C 1
ATOM 2208 O O . PRO A 1 273 ? 5.626 -17.864 -5.905 1.00 85.19 273 PRO A O 1
ATOM 2211 N N . ALA A 1 274 ? 5.192 -19.584 -4.533 1.00 79.06 274 ALA A N 1
ATOM 2212 C CA . ALA A 1 274 ? 6.047 -20.539 -5.247 1.00 79.06 274 ALA A CA 1
ATOM 2213 C C . ALA A 1 274 ? 5.773 -20.580 -6.763 1.00 79.06 274 ALA A C 1
ATOM 2215 O O . ALA A 1 274 ? 6.714 -20.621 -7.555 1.00 79.06 274 ALA A O 1
ATOM 2216 N N . GLY A 1 275 ? 4.503 -20.469 -7.171 1.00 80.50 275 GLY A N 1
ATOM 2217 C CA . GLY A 1 275 ? 4.098 -20.446 -8.581 1.00 80.50 275 GLY A CA 1
ATOM 2218 C C . GLY A 1 275 ? 4.610 -19.246 -9.391 1.00 80.50 275 GLY A C 1
ATOM 2219 O O . GLY A 1 275 ? 4.660 -19.323 -10.614 1.00 80.50 275 GLY A O 1
ATOM 2220 N N . TYR A 1 276 ? 5.038 -18.157 -8.744 1.00 79.75 276 TYR A N 1
ATOM 2221 C CA . TYR A 1 276 ? 5.559 -16.960 -9.419 1.00 79.75 276 TYR A CA 1
ATOM 2222 C C . TYR A 1 276 ? 7.079 -16.989 -9.637 1.00 79.75 276 TYR A C 1
ATOM 2224 O O . TYR A 1 276 ? 7.593 -16.279 -10.505 1.00 79.75 276 TYR A O 1
ATOM 2232 N N . LEU A 1 277 ? 7.815 -17.815 -8.885 1.00 77.00 277 LEU A N 1
ATOM 2233 C CA . LEU A 1 277 ? 9.279 -17.881 -8.960 1.00 77.00 277 LEU A CA 1
ATOM 2234 C C . LEU A 1 277 ? 9.821 -18.241 -10.357 1.00 77.00 277 LEU A C 1
ATOM 2236 O O . LEU A 1 277 ? 10.798 -17.604 -10.763 1.00 77.00 277 LEU A O 1
ATOM 2240 N N . PRO A 1 278 ? 9.223 -19.184 -11.119 1.00 77.31 278 PRO A N 1
ATOM 2241 C CA . PRO A 1 278 ? 9.703 -19.516 -12.460 1.00 77.31 278 PRO A CA 1
ATOM 2242 C C . PRO A 1 278 ? 9.638 -18.338 -13.438 1.00 77.31 278 PRO A C 1
ATOM 2244 O O . PRO A 1 278 ? 10.489 -18.236 -14.309 1.00 77.31 278 PRO A O 1
ATOM 2247 N N . PHE A 1 279 ? 8.674 -17.426 -13.286 1.00 77.44 279 PHE A N 1
ATOM 2248 C CA . PHE A 1 279 ? 8.506 -16.285 -14.195 1.00 77.44 279 PHE A CA 1
ATOM 2249 C C . PHE A 1 279 ? 9.400 -15.105 -13.811 1.00 77.44 279 PHE A C 1
ATOM 2251 O O . PHE A 1 279 ? 10.015 -14.478 -14.670 1.00 77.44 279 PHE A O 1
ATOM 2258 N N . ILE A 1 280 ? 9.521 -14.827 -12.511 1.00 79.56 280 ILE A N 1
ATOM 2259 C CA . ILE A 1 280 ? 10.299 -13.688 -12.011 1.00 79.56 280 ILE A CA 1
ATOM 2260 C C . ILE A 1 280 ? 11.807 -13.928 -12.174 1.00 79.56 280 ILE A C 1
ATOM 2262 O O . ILE A 1 280 ? 12.546 -12.986 -12.455 1.00 79.56 280 ILE A O 1
ATOM 2266 N N . ASN A 1 281 ? 12.281 -15.171 -12.039 1.00 81.00 281 ASN A N 1
ATOM 2267 C CA . ASN A 1 281 ? 13.716 -15.488 -12.038 1.00 81.00 281 ASN A CA 1
ATOM 2268 C C . ASN A 1 281 ? 14.269 -16.009 -13.370 1.00 81.00 281 ASN A C 1
ATOM 2270 O O . ASN A 1 281 ? 15.474 -16.244 -13.466 1.00 81.00 281 ASN A O 1
ATOM 2274 N N . HIS A 1 282 ? 13.434 -16.202 -14.391 1.00 81.88 282 HIS A N 1
ATOM 2275 C CA . HIS A 1 282 ? 13.884 -16.781 -15.652 1.00 81.88 282 HIS A CA 1
ATOM 2276 C C . HIS A 1 282 ? 14.208 -15.691 -16.693 1.00 81.88 282 HIS A C 1
ATOM 2278 O O . HIS A 1 282 ? 13.310 -14.932 -17.068 1.00 81.88 282 HIS A O 1
ATOM 2284 N N . PRO A 1 283 ? 15.451 -15.631 -17.225 1.00 85.25 283 PRO A N 1
ATOM 2285 C CA . PRO A 1 283 ? 15.902 -14.557 -18.119 1.00 85.25 283 PRO A CA 1
ATOM 2286 C C . PRO A 1 283 ? 15.026 -14.326 -19.357 1.00 85.25 283 PRO A C 1
ATOM 2288 O O . PRO A 1 283 ? 14.928 -13.208 -19.852 1.00 85.25 283 PRO A O 1
ATOM 2291 N N . GLU A 1 284 ? 14.360 -15.369 -19.860 1.00 86.00 284 GLU A N 1
ATOM 2292 C CA . GLU A 1 284 ? 13.482 -15.275 -21.038 1.00 86.00 284 GLU A CA 1
ATOM 2293 C C . GLU A 1 284 ? 12.217 -14.422 -20.803 1.00 86.00 284 GLU A C 1
ATOM 2295 O O . GLU A 1 284 ? 11.583 -13.962 -21.760 1.00 86.00 284 GLU A O 1
ATOM 2300 N N . PHE A 1 285 ? 11.845 -14.205 -19.539 1.00 85.00 285 PHE A N 1
ATOM 2301 C CA . PHE A 1 285 ? 10.674 -13.423 -19.142 1.00 85.00 285 PHE A CA 1
ATOM 2302 C C . PHE A 1 285 ? 11.031 -12.017 -18.650 1.00 85.00 285 PHE A C 1
ATOM 2304 O O . PHE A 1 285 ? 10.123 -11.215 -18.438 1.00 85.00 285 PHE A O 1
ATOM 2311 N N . ASP A 1 286 ? 12.320 -11.690 -18.516 1.00 88.31 286 ASP A N 1
ATOM 2312 C CA . ASP A 1 286 ? 12.815 -10.447 -17.913 1.00 88.31 286 ASP A CA 1
ATOM 2313 C C . ASP A 1 286 ? 12.143 -9.181 -18.451 1.00 88.31 286 ASP A C 1
ATOM 2315 O O . ASP A 1 286 ? 11.687 -8.338 -17.678 1.00 88.31 286 ASP A O 1
ATOM 2319 N N . ASP A 1 287 ? 12.107 -9.051 -19.776 1.00 87.25 287 ASP A N 1
ATOM 2320 C CA . ASP A 1 287 ? 11.594 -7.868 -20.470 1.00 87.25 287 ASP A CA 1
ATOM 2321 C C . ASP A 1 287 ? 10.109 -8.007 -20.846 1.00 87.25 287 ASP A C 1
ATOM 2323 O O . ASP A 1 287 ? 9.519 -7.098 -21.433 1.00 87.25 287 ASP A O 1
ATOM 2327 N N . ARG A 1 288 ? 9.479 -9.136 -20.494 1.00 87.62 288 ARG A N 1
ATOM 2328 C CA . ARG A 1 288 ? 8.047 -9.352 -20.711 1.00 87.62 288 ARG A CA 1
ATOM 2329 C C . ARG A 1 288 ? 7.255 -8.691 -19.603 1.00 87.62 288 ARG A C 1
ATOM 2331 O O . ARG A 1 288 ? 7.696 -8.635 -18.453 1.00 87.62 288 ARG A O 1
ATOM 2338 N N . ASN A 1 289 ? 6.069 -8.204 -19.956 1.00 86.88 289 ASN A N 1
ATOM 2339 C CA . ASN A 1 289 ? 5.134 -7.733 -18.947 1.00 86.88 289 ASN A CA 1
ATOM 2340 C C . ASN A 1 289 ? 4.752 -8.910 -18.026 1.00 86.88 289 ASN A C 1
ATOM 2342 O O . ASN A 1 289 ? 4.707 -10.057 -18.467 1.00 86.88 289 ASN A O 1
ATOM 2346 N N . ILE A 1 290 ? 4.476 -8.629 -16.753 1.00 85.56 290 ILE A N 1
ATOM 234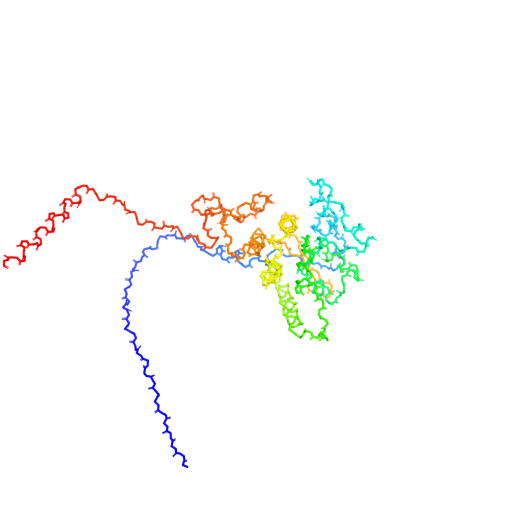7 C CA . ILE A 1 290 ? 4.203 -9.669 -15.741 1.00 85.56 290 ILE A CA 1
ATOM 2348 C C . ILE A 1 290 ? 2.951 -10.528 -16.015 1.00 85.56 290 ILE A C 1
ATOM 2350 O O . ILE A 1 290 ? 2.743 -11.527 -15.336 1.00 85.56 290 ILE A O 1
ATOM 2354 N N . PHE A 1 291 ? 2.110 -10.156 -16.985 1.00 82.75 291 PHE A N 1
ATOM 2355 C CA . PHE A 1 291 ? 0.922 -10.915 -17.389 1.00 82.75 291 PHE A CA 1
ATOM 2356 C C . PHE A 1 291 ? 1.126 -11.693 -18.701 1.00 82.75 291 PHE A C 1
ATOM 2358 O O . PHE A 1 291 ? 0.245 -12.446 -19.111 1.00 82.75 291 PHE A O 1
ATOM 2365 N N . ASP A 1 292 ? 2.277 -11.538 -19.358 1.00 77.81 292 ASP A N 1
ATOM 2366 C CA . ASP A 1 292 ? 2.619 -12.212 -20.605 1.00 77.81 292 ASP A CA 1
ATOM 2367 C C . ASP A 1 292 ? 3.456 -13.456 -20.312 1.00 77.81 292 ASP A C 1
ATOM 2369 O O . ASP A 1 292 ? 4.689 -13.471 -20.376 1.00 77.81 292 ASP A O 1
ATOM 2373 N N . ILE A 1 293 ? 2.732 -14.510 -19.945 1.00 65.75 293 ILE A N 1
ATOM 2374 C CA . ILE A 1 293 ? 3.277 -15.821 -19.583 1.00 65.75 293 ILE A CA 1
ATOM 2375 C C . ILE A 1 293 ? 3.378 -16.775 -20.777 1.00 65.75 293 ILE A C 1
ATOM 2377 O O . ILE A 1 293 ? 3.768 -17.925 -20.599 1.00 65.75 293 ILE A O 1
ATOM 2381 N N . THR A 1 294 ? 3.030 -16.335 -21.990 1.00 62.94 294 THR A N 1
ATOM 2382 C CA . THR A 1 294 ? 3.043 -17.211 -23.168 1.00 62.94 294 THR A CA 1
ATOM 2383 C C . THR A 1 294 ? 4.470 -17.295 -23.704 1.00 62.94 294 THR A C 1
ATOM 2385 O O . THR A 1 294 ? 4.982 -16.278 -24.177 1.00 62.94 294 THR A O 1
ATOM 2388 N N . PRO A 1 295 ? 5.152 -18.457 -23.678 1.00 56.56 295 PRO A N 1
ATOM 2389 C CA . PRO A 1 295 ? 6.459 -18.597 -24.312 1.00 56.56 295 PRO A CA 1
ATOM 2390 C C . PRO A 1 295 ? 6.350 -18.194 -25.784 1.00 56.56 295 PRO A C 1
ATOM 2392 O O . PRO A 1 295 ? 5.353 -18.508 -26.440 1.00 56.56 295 PRO A O 1
ATOM 2395 N N . GLN A 1 296 ? 7.353 -17.492 -26.324 1.00 52.94 296 GLN A N 1
ATOM 2396 C CA . GLN A 1 296 ? 7.373 -17.288 -27.767 1.00 52.94 296 GLN A CA 1
ATOM 2397 C C . GLN A 1 296 ? 7.567 -18.660 -28.402 1.00 52.94 296 GLN A C 1
ATOM 2399 O O . GLN A 1 296 ? 8.673 -19.195 -28.419 1.00 52.94 296 GLN A O 1
ATOM 2404 N N . ILE A 1 297 ? 6.496 -19.217 -28.964 1.00 46.28 297 ILE A N 1
ATOM 2405 C CA . ILE A 1 297 ? 6.601 -20.312 -29.917 1.00 46.28 297 ILE A CA 1
ATOM 2406 C C . ILE A 1 297 ? 7.205 -19.689 -31.175 1.00 46.28 297 ILE A C 1
ATOM 2408 O O . ILE A 1 297 ? 6.510 -19.346 -32.130 1.00 46.28 297 ILE A O 1
ATOM 2412 N N . SER A 1 298 ? 8.520 -19.466 -31.164 1.00 46.25 298 SER A N 1
ATOM 2413 C CA . SER A 1 298 ? 9.248 -19.310 -32.411 1.00 46.25 298 SER A CA 1
ATOM 2414 C C . SER A 1 298 ? 8.988 -20.602 -33.175 1.00 46.25 298 SER A C 1
ATOM 2416 O O . SER A 1 298 ? 9.324 -21.666 -32.647 1.00 46.25 298 SER A O 1
ATOM 2418 N N . PRO A 1 299 ? 8.360 -20.578 -34.368 1.00 43.94 299 PRO A N 1
ATOM 2419 C CA . PRO A 1 299 ? 8.285 -21.787 -35.162 1.00 43.94 299 PRO A CA 1
ATOM 2420 C C . PRO A 1 299 ? 9.726 -22.242 -35.335 1.00 43.94 299 PRO A C 1
ATOM 2422 O O . PRO A 1 299 ? 10.551 -21.468 -35.831 1.00 43.94 299 PRO A O 1
ATOM 2425 N N . ALA A 1 300 ? 10.038 -23.448 -34.860 1.00 43.66 300 ALA A N 1
ATOM 2426 C CA . ALA A 1 300 ? 11.327 -24.061 -35.091 1.00 43.66 300 ALA A CA 1
ATOM 2427 C C . ALA A 1 300 ? 11.532 -24.063 -36.607 1.00 43.66 300 ALA A C 1
ATOM 2429 O O . ALA A 1 300 ? 10.988 -24.894 -37.333 1.00 43.66 300 ALA A O 1
ATOM 2430 N N . LYS A 1 301 ? 12.280 -23.084 -37.122 1.00 51.16 301 LYS A N 1
ATOM 2431 C CA . LYS A 1 301 ? 12.882 -23.191 -38.439 1.00 51.16 301 LYS A CA 1
ATOM 2432 C C . LYS A 1 301 ? 14.021 -24.170 -38.254 1.00 51.16 301 LYS A C 1
ATOM 2434 O O . LYS A 1 301 ? 15.177 -23.765 -38.219 1.00 51.16 301 LYS A O 1
ATOM 2439 N N . THR A 1 302 ? 13.690 -25.449 -38.103 1.00 54.38 302 THR A N 1
ATOM 2440 C CA . THR A 1 302 ? 14.634 -26.507 -38.424 1.00 54.38 302 THR A CA 1
ATOM 2441 C C . THR A 1 302 ? 15.040 -26.218 -39.867 1.00 54.38 302 THR A C 1
ATOM 2443 O O . THR A 1 302 ? 14.160 -26.177 -40.738 1.00 54.38 302 THR A O 1
ATOM 2446 N N . PRO A 1 303 ? 16.309 -25.872 -40.141 1.00 57.56 303 PRO A N 1
ATOM 2447 C CA . PRO A 1 303 ? 16.754 -25.703 -41.511 1.00 57.56 303 PRO A CA 1
ATOM 2448 C C . PRO A 1 303 ? 16.441 -27.013 -42.229 1.00 57.56 303 PRO A C 1
ATOM 2450 O O . PRO A 1 303 ? 16.863 -28.069 -41.760 1.00 57.56 303 PRO A O 1
ATOM 2453 N N . LEU A 1 304 ? 15.652 -26.955 -43.306 1.00 62.03 304 LEU A N 1
ATOM 2454 C CA . LEU A 1 304 ? 15.396 -28.137 -44.129 1.00 62.03 304 LEU A CA 1
ATOM 2455 C C . LEU A 1 304 ? 16.751 -28.726 -44.513 1.00 62.03 304 LEU A C 1
ATOM 2457 O O . LEU A 1 304 ? 17.633 -27.986 -44.967 1.00 62.03 304 LEU A O 1
ATOM 2461 N N . SER A 1 305 ? 16.922 -30.033 -44.328 1.00 68.75 305 SER A N 1
ATOM 2462 C CA . SER A 1 305 ? 18.157 -30.679 -44.758 1.00 68.75 305 SER A CA 1
ATOM 2463 C C . SER A 1 305 ? 18.317 -30.495 -46.274 1.00 68.75 305 SER A C 1
ATOM 2465 O O . SER A 1 305 ? 17.338 -30.313 -47.010 1.00 68.75 305 SER A O 1
ATOM 2467 N N . GLN A 1 306 ? 19.552 -30.530 -46.784 1.00 67.50 306 GLN A N 1
ATOM 2468 C CA . GLN A 1 306 ? 19.776 -30.451 -48.234 1.00 67.50 306 GLN A CA 1
ATOM 2469 C C . GLN A 1 306 ? 18.997 -31.538 -48.993 1.00 67.50 306 GLN A C 1
ATOM 2471 O O . GLN A 1 306 ? 18.533 -31.291 -50.106 1.00 67.50 306 GLN A O 1
ATOM 2476 N N . GLU A 1 307 ? 18.781 -32.698 -48.374 1.00 68.62 307 GLU A N 1
ATOM 2477 C CA . GLU A 1 307 ? 17.980 -33.791 -48.926 1.00 68.62 307 GLU A CA 1
ATOM 2478 C C . GLU A 1 307 ? 16.497 -33.415 -49.044 1.00 68.62 307 GLU A C 1
ATOM 2480 O O . GLU A 1 307 ? 15.883 -33.646 -50.086 1.00 68.62 307 GLU A O 1
ATOM 2485 N N . GLU A 1 308 ? 15.923 -32.750 -48.038 1.00 67.19 308 GLU A N 1
ATOM 2486 C CA . GLU A 1 308 ? 14.539 -32.265 -48.095 1.00 67.19 308 GLU A CA 1
ATOM 2487 C C . GLU A 1 308 ? 14.356 -31.143 -49.125 1.00 67.19 308 GLU A C 1
ATOM 2489 O O . GLU A 1 308 ? 13.327 -31.077 -49.809 1.00 67.19 308 GLU A O 1
ATOM 2494 N N . ILE A 1 309 ? 15.360 -30.276 -49.283 1.00 72.94 309 ILE A N 1
ATOM 2495 C CA . ILE A 1 309 ? 15.369 -29.237 -50.321 1.00 72.94 309 ILE A CA 1
ATOM 2496 C C . ILE A 1 309 ? 15.396 -29.889 -51.710 1.00 72.94 309 ILE A C 1
ATOM 2498 O O . ILE A 1 309 ? 14.582 -29.537 -52.571 1.00 72.94 309 ILE A O 1
ATOM 2502 N N . GLN A 1 310 ? 16.265 -30.880 -51.928 1.00 75.31 310 GLN A N 1
ATOM 2503 C CA . GLN A 1 310 ? 16.339 -31.597 -53.203 1.00 75.31 310 GLN A CA 1
ATOM 2504 C C . GLN A 1 310 ? 15.064 -32.397 -53.500 1.00 75.31 310 GLN A C 1
ATOM 2506 O O . GLN A 1 310 ? 14.570 -32.358 -54.631 1.00 75.31 310 GLN A O 1
ATOM 2511 N N . ALA A 1 311 ? 14.462 -33.040 -52.496 1.00 74.38 311 ALA A N 1
ATOM 2512 C CA . ALA A 1 311 ? 13.200 -33.760 -52.648 1.00 74.38 311 ALA A CA 1
ATOM 2513 C C . ALA A 1 311 ? 12.052 -32.829 -53.083 1.00 74.38 311 ALA A C 1
ATOM 2515 O O . ALA A 1 311 ? 11.262 -33.171 -53.970 1.00 74.38 311 ALA A O 1
ATOM 2516 N N . ARG A 1 312 ? 11.985 -31.613 -52.523 1.00 72.75 312 ARG A N 1
ATOM 2517 C CA . ARG A 1 312 ? 10.976 -30.603 -52.894 1.00 72.75 312 ARG A CA 1
ATOM 2518 C C . ARG A 1 312 ? 11.191 -30.051 -54.306 1.00 72.75 312 ARG A C 1
ATOM 2520 O O . ARG A 1 312 ? 10.215 -29.887 -55.042 1.00 72.75 312 ARG A O 1
ATOM 2527 N N . ILE A 1 313 ? 12.441 -29.834 -54.722 1.00 73.19 313 ILE A N 1
ATOM 2528 C CA . ILE A 1 313 ? 12.782 -29.421 -56.096 1.00 73.19 313 ILE A CA 1
ATOM 2529 C C . ILE A 1 313 ? 12.398 -30.520 -57.102 1.00 73.19 313 ILE A C 1
ATOM 2531 O O . ILE A 1 313 ? 11.749 -30.243 -58.117 1.00 73.19 313 ILE A O 1
ATOM 2535 N N . ALA A 1 314 ? 12.710 -31.782 -56.798 1.00 70.44 314 ALA A N 1
ATOM 2536 C CA . ALA A 1 314 ? 12.356 -32.924 -57.641 1.00 70.44 314 ALA A CA 1
ATOM 2537 C C . ALA A 1 314 ? 10.830 -33.113 -57.767 1.00 70.44 314 ALA A C 1
ATOM 2539 O O . ALA A 1 314 ? 10.313 -33.371 -58.862 1.00 70.44 314 ALA A O 1
ATOM 2540 N N . ALA A 1 315 ? 10.083 -32.923 -56.674 1.00 69.62 315 ALA A N 1
ATOM 2541 C CA . ALA A 1 315 ? 8.621 -32.976 -56.676 1.00 69.62 315 ALA A CA 1
ATOM 2542 C C . ALA A 1 315 ? 7.985 -31.831 -57.492 1.00 69.62 315 ALA A C 1
ATOM 2544 O O . ALA A 1 315 ? 6.998 -32.050 -58.205 1.00 69.62 315 ALA A O 1
ATOM 2545 N N . GLY A 1 316 ? 8.570 -30.628 -57.449 1.00 63.59 316 GLY A N 1
ATOM 2546 C CA . GLY A 1 316 ? 8.154 -29.483 -58.266 1.00 63.59 316 GLY A CA 1
ATOM 2547 C C . GLY A 1 316 ? 8.335 -29.721 -59.769 1.00 63.59 316 GLY A C 1
ATOM 2548 O O . GLY A 1 316 ? 7.434 -29.426 -60.561 1.00 63.59 316 GLY A O 1
ATOM 2549 N N . ASN A 1 317 ? 9.445 -30.348 -60.166 1.00 58.09 317 ASN A N 1
ATOM 2550 C CA . ASN A 1 317 ? 9.724 -30.667 -61.569 1.00 58.09 317 ASN A CA 1
ATOM 2551 C C . ASN A 1 317 ? 8.819 -31.782 -62.125 1.00 58.09 317 ASN A C 1
ATOM 2553 O O . ASN A 1 317 ? 8.356 -31.685 -63.264 1.00 58.09 317 ASN A O 1
ATOM 2557 N N . LYS A 1 318 ? 8.447 -32.784 -61.312 1.00 57.06 318 LYS A N 1
ATOM 2558 C CA . LYS A 1 318 ? 7.443 -33.794 -61.707 1.00 57.06 318 LYS A CA 1
ATOM 2559 C C . LYS A 1 318 ? 6.053 -33.192 -61.956 1.00 57.06 318 LYS A C 1
ATOM 2561 O O . LYS A 1 318 ? 5.330 -33.676 -62.826 1.00 57.06 318 LYS A O 1
ATOM 2566 N N . ARG A 1 319 ? 5.670 -32.134 -61.228 1.00 53.94 319 ARG A N 1
ATOM 2567 C CA . ARG A 1 319 ? 4.381 -31.443 -61.432 1.00 53.94 319 ARG A CA 1
ATOM 2568 C C . ARG A 1 319 ? 4.354 -30.577 -62.694 1.00 53.94 319 ARG A C 1
ATOM 2570 O O . ARG A 1 319 ? 3.291 -30.463 -63.298 1.00 53.94 319 ARG A O 1
ATOM 2577 N N . ARG A 1 320 ? 5.490 -30.015 -63.124 1.00 52.03 320 ARG A N 1
ATOM 2578 C CA . ARG A 1 320 ? 5.584 -29.262 -64.390 1.00 52.03 320 ARG A CA 1
ATOM 2579 C C . ARG A 1 320 ? 5.462 -30.166 -65.620 1.00 52.03 320 ARG A C 1
ATOM 2581 O O . ARG A 1 320 ? 4.675 -29.847 -66.502 1.00 52.03 320 ARG A O 1
ATOM 2588 N N . ASN A 1 321 ? 6.100 -31.338 -65.622 1.00 51.59 321 ASN A N 1
ATOM 2589 C CA . ASN A 1 321 ? 6.017 -32.279 -66.752 1.00 51.59 321 ASN A CA 1
ATOM 2590 C C . ASN A 1 321 ? 4.661 -32.995 -66.901 1.00 51.59 321 ASN A C 1
ATOM 2592 O O . ASN A 1 321 ? 4.382 -33.553 -67.958 1.00 51.59 321 ASN A O 1
ATOM 2596 N N . LYS A 1 322 ? 3.802 -32.985 -65.873 1.00 50.69 322 LYS A N 1
ATOM 2597 C CA . LYS A 1 322 ? 2.427 -33.518 -65.958 1.00 50.69 322 LYS A CA 1
ATOM 2598 C C . LYS A 1 322 ? 1.395 -32.510 -66.481 1.00 50.69 322 LYS A C 1
ATOM 2600 O O . LYS A 1 322 ? 0.270 -32.911 -66.737 1.00 50.69 322 LYS A O 1
ATOM 2605 N N . LYS A 1 323 ? 1.753 -31.227 -66.622 1.00 48.47 323 LYS A N 1
ATOM 2606 C CA . LYS A 1 323 ? 0.877 -30.180 -67.185 1.00 48.47 323 LYS A CA 1
ATOM 2607 C C . LYS A 1 323 ? 1.156 -29.870 -68.662 1.00 48.47 323 LYS A C 1
ATOM 2609 O O . LYS A 1 323 ? 0.479 -29.020 -69.225 1.00 48.47 323 LYS A O 1
ATOM 2614 N N . SER A 1 324 ? 2.144 -30.525 -69.269 1.00 51.47 324 SER A N 1
ATOM 2615 C CA . SER A 1 324 ? 2.561 -30.319 -70.663 1.00 51.47 324 SER A CA 1
ATOM 2616 C C . SER A 1 324 ? 2.332 -31.550 -71.553 1.00 51.47 324 SER A C 1
ATOM 2618 O O . SER A 1 324 ? 3.079 -31.755 -72.507 1.00 51.47 324 SER A O 1
ATOM 2620 N N . LYS A 1 325 ? 1.336 -32.383 -71.233 1.00 41.25 325 LYS A N 1
ATOM 2621 C CA . LYS A 1 325 ? 0.822 -33.436 -72.117 1.00 41.25 325 LYS A CA 1
ATOM 2622 C C . LYS A 1 325 ? -0.676 -33.294 -72.283 1.00 41.25 325 LYS A C 1
ATOM 2624 O O . LYS A 1 325 ? -1.328 -33.020 -71.250 1.00 41.25 325 LYS A O 1
#

Radius of gyration: 28.8 Å; chains: 1; bounding box: 78×65×97 Å

Sequence (325 aa):
MVKKYSKQEKQKKRPSQSNNTVEHDEEDIPDNKEIMNEIGASAVNSKKMTVQDFLTLNKDNIGAHGYRQNESDRLFSNEDKILRYYDKAKKDGKRPYLTSEHTILNSILVNNAPRGANNISKVLESFGHAYQEFDKNHRAHIGSNKTEPDSKDKEKAREYNAYSSEQASLLSKGKVALAIQLNQIYYRGLDSYRDTRKNNEIYNKMADDSFFYSISKKDDYAHLSGKDEVTIVTLSPLDKLELAISRLMVILDRVPTNRELRDVVNKYNLTVPAGYLPFINHPEFDDRNIFDITPQISPAKTPLSQEEIQARIAAGNKRRNKKSK

Secondary structure (DSSP, 8-state):
------------PPPPPP-------------THHHHHHTTGGGTTEEEEEHHHHHTS-STTSSSGGGHHHHHHHHHTTSTT---HHHHHHHTTPPPSEEEEESS-HHHHTTTPPTTSSHHHHHHHHHS-EEEEEHHHHHHSGGG----TT-S-HHHHHHHHHHHHHHHHHHHTT-HHHHHHHHHHHHHT-HHHHHHHHH-HHHHHHHHHHHHHHHHH--EEEEESSSSEEEEEEPPHHHHHHHHHHHHHHHHSSPPBHHHHHHHHHHHT----GGGHHHHS-GGGTTSBTT-----------PPPHHHHHHHHHHHHHHHHTS--

Foldseek 3Di:
DDDDDDDDDDDDDDDDDDDDDDDDDDDDDDDCVVVVCVVQCQPVFKDKDFLVVLLPDDLCQAFDPVPPPVLLCVLPVPDPDPPSCPVVCVVVVHDDQKDKDFLAALCLQQVHDDQPNDSSSVSQSSQTQIFIAGVVLCCLFLSNDPQDPPHPPVPSVVVNVVLNVVLNVCVLVSNRLVSSLSSLVRSLVDPVNVVCCVVPVSRRVSRLVRQLLRLLRHQWHWGDNDPGMIMIGGDDLVSSLVSNQSNVCSVVVDQDFLQVSLVSCVVSVRDHPPVQCCQSPPPQRRRPGSVPPDRPPPPPPPPQPPVNVVVVVVVVVVVVVVVPD

pLDDT: mean 72.24, std 20.2, range [28.62, 95.94]